Protein AF-A0A2E7ZRZ7-F1 (afdb_monomer)

Radius of gyration: 20.85 Å; Cα contacts (8 Å, |Δi|>4): 568; chains: 1; bounding box: 68×40×53 Å

Nearest PDB structures (foldseek):
  3tjn-assembly2_B  TM=1.666E-01  e=1.679E+00  Homo sapiens
  6bm7-assembly1_F  TM=1.292E-01  e=4.551E+00  Trypanosoma brucei brucei TREU927

Sequence (237 aa):
MAITAKISAAEISAQVDQRFVNKYVEGILIDANGVTYSPGTTVDSTFLGFEVAEANGYERQVLVFQGQDQTAYTDDGVGLATKGTVFTHDGSANAITFTHAALVWGTGNVAALDAATTDPAVGVDGVYTDLPTVTDGSGTGLTVDLTVANNVFVFSPSRFGRNYQTGDSVTILETTMEQAGAVAAGAGLAQMLVGTVSSNTEAGQLITVAPVDTQVTLDAGNEAAFYWDFKLFGFAD

Structure (mmCIF, N/CA/C/O backbone):
data_AF-A0A2E7ZRZ7-F1
#
_entry.id   AF-A0A2E7ZRZ7-F1
#
loop_
_atom_site.group_PDB
_atom_site.id
_atom_site.type_symbol
_atom_site.label_atom_id
_atom_site.label_alt_id
_atom_site.label_comp_id
_atom_site.label_asym_id
_atom_site.label_entity_id
_atom_site.label_seq_id
_atom_site.pdbx_PDB_ins_code
_atom_site.Cartn_x
_atom_site.Cartn_y
_atom_site.Cartn_z
_atom_site.occupancy
_atom_site.B_iso_or_equiv
_atom_site.auth_seq_id
_atom_site.auth_comp_id
_atom_site.auth_asym_id
_atom_site.auth_atom_id
_atom_site.pdbx_PDB_model_num
ATOM 1 N N . MET A 1 1 ? 44.156 -15.548 -19.140 1.00 62.50 1 MET A N 1
ATOM 2 C CA . MET A 1 1 ? 43.113 -16.575 -18.946 1.00 62.50 1 MET A CA 1
ATOM 3 C C . MET A 1 1 ? 41.996 -15.920 -18.160 1.00 62.50 1 MET A C 1
ATOM 5 O O . MET A 1 1 ? 42.282 -15.433 -17.074 1.00 62.50 1 MET A O 1
ATOM 9 N N . ALA A 1 2 ? 40.791 -15.816 -18.720 1.00 72.25 2 ALA A N 1
ATOM 10 C CA . ALA A 1 2 ? 39.631 -15.385 -17.946 1.00 72.25 2 ALA A CA 1
ATOM 11 C C . ALA A 1 2 ? 39.172 -16.569 -17.084 1.00 72.25 2 ALA A C 1
ATOM 13 O O . ALA A 1 2 ? 39.083 -17.688 -17.588 1.00 72.25 2 ALA A O 1
ATOM 14 N N . ILE A 1 3 ? 38.962 -16.338 -15.790 1.00 74.50 3 ILE A N 1
ATOM 15 C CA . ILE A 1 3 ? 38.384 -17.317 -14.868 1.00 74.50 3 ILE A CA 1
ATOM 16 C C . ILE A 1 3 ? 36.978 -16.820 -14.556 1.00 74.50 3 ILE A C 1
ATOM 18 O O . ILE A 1 3 ? 36.828 -15.714 -14.042 1.00 74.50 3 ILE A O 1
ATOM 22 N N . THR A 1 4 ? 35.964 -17.623 -14.865 1.00 79.50 4 THR A N 1
ATOM 23 C CA . THR A 1 4 ? 34.581 -17.331 -14.478 1.00 79.50 4 THR A CA 1
ATOM 24 C C . THR A 1 4 ? 34.409 -17.687 -13.005 1.00 79.50 4 THR A C 1
ATOM 26 O O . THR A 1 4 ? 34.368 -18.864 -12.645 1.00 79.50 4 THR A O 1
ATOM 29 N N . ALA A 1 5 ? 34.372 -16.674 -12.143 1.00 78.00 5 ALA A N 1
ATOM 30 C CA . ALA A 1 5 ? 34.033 -16.836 -10.734 1.00 78.00 5 ALA A CA 1
ATOM 31 C C . ALA A 1 5 ? 32.510 -16.764 -10.553 1.00 78.00 5 ALA A C 1
ATOM 33 O O . ALA A 1 5 ? 31.842 -16.042 -11.286 1.00 78.00 5 ALA A O 1
ATOM 34 N N . LYS A 1 6 ? 31.976 -17.490 -9.566 1.00 81.38 6 LYS A N 1
ATOM 35 C CA . LYS A 1 6 ? 30.570 -17.404 -9.149 1.00 81.38 6 LYS A CA 1
ATOM 36 C C . LYS A 1 6 ? 30.483 -16.874 -7.723 1.00 81.38 6 LYS A C 1
ATOM 38 O O . LYS A 1 6 ? 31.344 -17.185 -6.898 1.00 81.38 6 LYS A O 1
ATOM 43 N N . ILE A 1 7 ? 29.438 -16.103 -7.441 1.00 83.25 7 ILE A N 1
ATOM 44 C CA . ILE A 1 7 ? 29.101 -15.664 -6.083 1.00 83.25 7 ILE A CA 1
ATOM 45 C C . ILE A 1 7 ? 28.352 -16.804 -5.383 1.00 83.25 7 ILE A C 1
ATOM 47 O O . ILE A 1 7 ? 27.542 -17.487 -6.007 1.00 83.25 7 ILE A O 1
ATOM 51 N N . SER A 1 8 ? 28.644 -17.043 -4.105 1.00 83.88 8 SER A N 1
ATOM 52 C CA . SER A 1 8 ? 27.947 -18.072 -3.332 1.00 83.88 8 SER A CA 1
ATOM 53 C C . SER A 1 8 ? 26.498 -17.664 -3.053 1.00 83.88 8 SER A C 1
ATOM 55 O O . SER A 1 8 ? 26.212 -16.488 -2.836 1.00 83.88 8 SER A O 1
ATOM 57 N N . ALA A 1 9 ? 25.591 -18.640 -2.965 1.00 83.31 9 ALA A N 1
ATOM 58 C CA . ALA A 1 9 ? 24.198 -18.384 -2.592 1.00 83.31 9 ALA A CA 1
ATOM 59 C C . ALA A 1 9 ? 24.075 -17.629 -1.256 1.00 83.31 9 ALA A C 1
ATOM 61 O O . ALA A 1 9 ? 23.241 -16.746 -1.133 1.00 83.31 9 ALA A O 1
ATOM 62 N N . ALA A 1 10 ? 24.957 -17.902 -0.286 1.00 86.56 10 ALA A N 1
ATOM 63 C CA . ALA A 1 10 ? 24.973 -17.202 1.000 1.00 86.56 10 ALA A CA 1
ATOM 64 C C . ALA A 1 10 ? 25.254 -15.693 0.869 1.00 86.56 10 ALA A C 1
ATOM 66 O O . ALA A 1 10 ? 24.639 -14.895 1.570 1.00 86.56 10 ALA A O 1
ATOM 67 N N . GLU A 1 11 ? 26.156 -15.297 -0.032 1.00 89.56 11 GLU A N 1
ATOM 68 C CA . GLU A 1 11 ? 26.451 -13.881 -0.281 1.00 89.56 11 GLU A CA 1
ATOM 69 C C . GLU A 1 11 ? 25.290 -13.197 -1.016 1.00 89.56 11 GLU A C 1
ATOM 71 O O . GLU A 1 11 ? 24.890 -12.096 -0.648 1.00 89.56 11 GLU A O 1
ATOM 76 N N . ILE A 1 12 ? 24.686 -13.869 -2.003 1.00 87.81 12 ILE A N 1
ATOM 77 C CA . ILE A 1 12 ? 23.487 -13.354 -2.685 1.00 87.81 12 ILE A CA 1
ATOM 78 C C . ILE A 1 12 ? 22.345 -13.193 -1.676 1.00 87.81 12 ILE A C 1
ATOM 80 O O . ILE A 1 12 ? 21.677 -12.162 -1.665 1.00 87.81 12 ILE A O 1
ATOM 84 N N . SER A 1 13 ? 22.152 -14.173 -0.790 1.00 88.19 13 SER A N 1
ATOM 85 C CA . SER A 1 13 ? 21.156 -14.106 0.275 1.00 88.19 13 SER A CA 1
ATOM 86 C C . SER A 1 13 ? 21.380 -12.915 1.197 1.00 88.19 13 SER A C 1
ATOM 88 O O . SER A 1 13 ? 20.441 -12.168 1.454 1.00 88.19 13 SER A O 1
ATOM 90 N N . ALA A 1 14 ? 22.619 -12.679 1.633 1.00 89.50 14 ALA A N 1
ATOM 91 C CA . ALA A 1 14 ? 22.941 -11.527 2.468 1.00 89.50 14 ALA A CA 1
ATOM 92 C C . ALA A 1 14 ? 22.597 -10.196 1.774 1.00 89.50 14 ALA A C 1
ATOM 94 O O . ALA A 1 14 ? 22.053 -9.291 2.407 1.00 89.50 14 ALA A O 1
ATOM 95 N N . GLN A 1 15 ? 22.857 -10.086 0.468 1.00 90.00 15 GLN A N 1
ATOM 96 C CA . GLN A 1 15 ? 22.513 -8.897 -0.316 1.00 90.00 15 GLN A CA 1
ATOM 97 C C . GLN A 1 15 ? 20.997 -8.726 -0.481 1.00 90.00 15 GLN A C 1
ATOM 99 O O . GLN A 1 15 ? 20.494 -7.613 -0.329 1.00 90.00 15 GLN A O 1
ATOM 104 N N . VAL A 1 16 ? 20.259 -9.809 -0.753 1.00 89.62 16 VAL A N 1
ATOM 105 C CA . VAL A 1 16 ? 18.786 -9.793 -0.833 1.00 89.62 16 VAL A CA 1
ATOM 106 C C . VAL A 1 16 ? 18.180 -9.370 0.502 1.00 89.62 16 VAL A C 1
ATOM 108 O O . VAL A 1 16 ? 17.336 -8.474 0.526 1.00 89.62 16 VAL A O 1
ATOM 111 N N . ASP A 1 17 ? 18.644 -9.956 1.604 1.00 89.12 17 ASP A N 1
ATOM 112 C CA . ASP A 1 17 ? 18.162 -9.637 2.947 1.00 89.12 17 ASP A CA 1
ATOM 113 C C . ASP A 1 17 ? 18.416 -8.175 3.284 1.00 89.12 17 ASP A C 1
ATOM 115 O O . ASP A 1 17 ? 17.504 -7.447 3.671 1.00 89.12 17 ASP A O 1
ATOM 119 N N . GLN A 1 18 ? 19.645 -7.707 3.071 1.00 90.12 18 GLN A N 1
ATOM 120 C CA . GLN A 1 18 ? 19.998 -6.321 3.339 1.00 90.12 18 GLN A CA 1
ATOM 121 C C . GLN A 1 18 ? 19.178 -5.344 2.485 1.00 90.12 18 GLN A C 1
ATOM 123 O O . GLN A 1 18 ? 18.823 -4.257 2.958 1.00 90.12 18 GLN A O 1
ATOM 128 N N . ARG A 1 19 ? 18.911 -5.698 1.222 1.00 90.12 19 ARG A N 1
ATOM 129 C CA . ARG A 1 19 ? 18.297 -4.785 0.256 1.00 90.12 19 ARG A CA 1
ATOM 130 C C . ARG A 1 19 ? 16.776 -4.764 0.310 1.00 90.12 19 ARG A C 1
ATOM 132 O O . ARG A 1 19 ? 16.224 -3.696 0.079 1.00 90.12 19 ARG A O 1
ATOM 139 N N . PHE A 1 20 ? 16.112 -5.884 0.586 1.00 91.00 20 PHE A N 1
ATOM 140 C CA . PHE A 1 20 ? 14.656 -6.005 0.435 1.00 91.00 20 PHE A CA 1
ATOM 141 C C . PHE A 1 20 ? 13.924 -6.438 1.704 1.00 91.00 20 PHE A C 1
ATOM 143 O O . PHE A 1 20 ? 12.771 -6.050 1.893 1.00 91.00 20 PHE A O 1
ATOM 150 N N . VAL A 1 21 ? 14.554 -7.216 2.587 1.00 90.56 21 VAL A N 1
ATOM 151 C CA . VAL A 1 21 ? 13.856 -7.729 3.770 1.00 90.56 21 VAL A CA 1
ATOM 152 C C . VAL A 1 21 ? 13.570 -6.598 4.762 1.00 90.56 21 VAL A C 1
ATOM 154 O O . VAL A 1 21 ? 14.429 -5.786 5.102 1.00 90.56 21 VAL A O 1
ATOM 157 N N . ASN A 1 22 ? 12.321 -6.551 5.226 1.00 91.00 22 ASN A N 1
ATOM 158 C CA . ASN A 1 22 ? 11.714 -5.503 6.045 1.00 91.00 22 ASN A CA 1
ATOM 159 C C . ASN A 1 22 ? 11.773 -4.104 5.405 1.00 91.00 22 ASN A C 1
ATOM 161 O O . ASN A 1 22 ? 11.701 -3.091 6.106 1.00 91.00 22 ASN A O 1
ATOM 165 N N . LYS A 1 23 ? 11.904 -4.040 4.074 1.00 92.75 23 LYS A N 1
ATOM 166 C CA . LYS A 1 23 ? 11.814 -2.804 3.297 1.00 92.75 23 LYS A CA 1
ATOM 167 C C . LYS A 1 23 ? 10.443 -2.710 2.653 1.00 92.75 23 LYS A C 1
ATOM 169 O O . LYS A 1 23 ? 9.954 -3.668 2.056 1.00 92.75 23 LYS A O 1
ATOM 174 N N . TYR A 1 24 ? 9.837 -1.540 2.795 1.00 95.06 24 TYR A N 1
ATOM 175 C CA . TYR A 1 24 ? 8.540 -1.247 2.205 1.00 95.06 24 TYR A CA 1
ATOM 176 C C . TYR A 1 24 ? 8.739 -0.758 0.777 1.00 95.06 24 TYR A C 1
ATOM 178 O O . TYR A 1 24 ? 9.664 0.007 0.491 1.00 95.06 24 TYR A O 1
ATOM 186 N N . VAL A 1 25 ? 7.887 -1.221 -0.121 1.00 95.94 25 VAL A N 1
ATOM 187 C CA . VAL A 1 25 ? 7.936 -0.944 -1.552 1.00 95.94 25 VAL A CA 1
ATOM 188 C C . VAL A 1 25 ? 6.541 -0.538 -2.000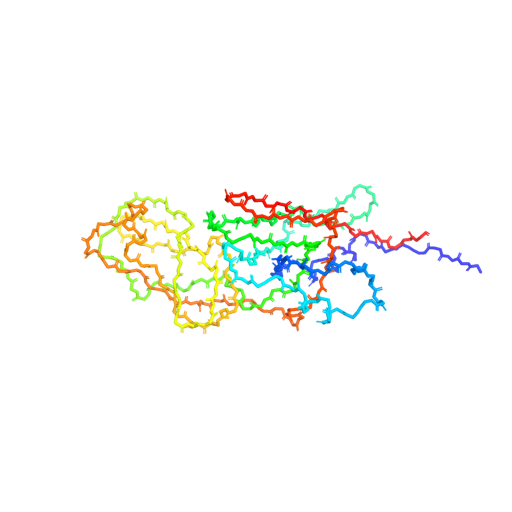 1.00 95.94 25 VAL A C 1
ATOM 190 O O . VAL A 1 25 ? 5.556 -1.119 -1.558 1.00 95.94 25 VAL A O 1
ATOM 193 N N . GLU A 1 26 ? 6.453 0.459 -2.868 1.00 96.56 26 GLU A N 1
ATOM 194 C CA . GLU A 1 26 ? 5.195 0.992 -3.380 1.00 96.56 26 GLU A CA 1
ATOM 195 C C . GLU A 1 26 ? 5.049 0.651 -4.861 1.00 96.56 26 GLU A C 1
ATOM 197 O O . GLU A 1 26 ? 5.904 1.001 -5.673 1.00 96.56 26 GLU A O 1
ATOM 202 N N . GLY A 1 27 ? 3.963 -0.030 -5.211 1.00 96.75 27 GLY A N 1
ATOM 203 C CA . GLY A 1 27 ? 3.526 -0.213 -6.583 1.00 96.75 27 GLY A CA 1
ATOM 204 C C . GLY A 1 27 ? 2.764 0.999 -7.082 1.00 96.75 27 GLY A C 1
ATOM 205 O O . GLY A 1 27 ? 1.827 1.459 -6.426 1.00 96.75 27 GLY A O 1
ATOM 206 N N . ILE A 1 28 ? 3.154 1.473 -8.262 1.00 97.25 28 ILE A N 1
ATOM 207 C CA . ILE A 1 28 ? 2.585 2.643 -8.928 1.00 97.25 28 ILE A CA 1
ATOM 208 C C . ILE A 1 28 ? 2.224 2.328 -10.377 1.00 97.25 28 ILE A C 1
ATOM 210 O O . ILE A 1 28 ? 2.834 1.459 -11.007 1.00 97.25 28 ILE A O 1
ATOM 214 N N . LEU A 1 29 ? 1.263 3.076 -10.913 1.00 97.44 29 LEU A N 1
ATOM 215 C CA . LEU A 1 29 ? 0.922 3.074 -12.333 1.00 97.44 29 LEU A CA 1
ATOM 216 C C . 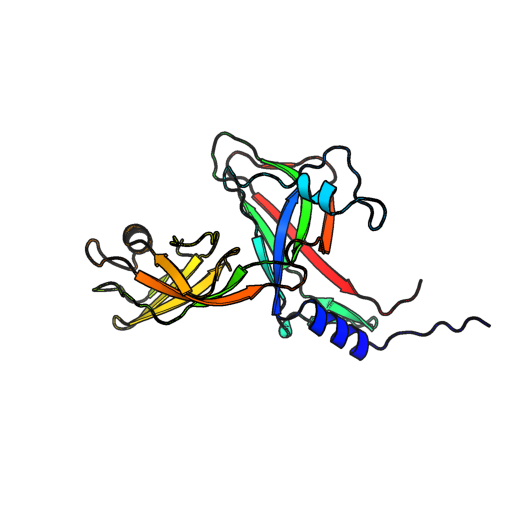LEU A 1 29 ? 1.550 4.288 -13.021 1.00 97.44 29 LEU A C 1
ATOM 218 O O . LEU A 1 29 ? 1.548 5.393 -12.482 1.00 97.44 29 LEU A O 1
ATOM 222 N N . ILE A 1 30 ? 2.082 4.084 -14.225 1.00 97.75 30 ILE A N 1
ATOM 223 C CA . ILE A 1 30 ? 2.760 5.119 -15.013 1.00 97.75 30 ILE A CA 1
ATOM 224 C C . ILE A 1 30 ? 2.151 5.163 -16.416 1.00 97.75 30 ILE A C 1
ATOM 226 O O . ILE A 1 30 ? 2.057 4.136 -17.095 1.00 97.75 30 ILE A O 1
ATOM 230 N N . ASP A 1 31 ? 1.791 6.358 -16.885 1.00 97.12 31 ASP A N 1
ATOM 231 C CA . ASP A 1 31 ? 1.324 6.600 -18.254 1.00 97.12 31 ASP A CA 1
ATOM 232 C C . ASP A 1 31 ? 2.381 7.337 -19.089 1.00 97.12 31 ASP A C 1
ATOM 234 O O . ASP A 1 31 ? 2.269 8.516 -19.419 1.00 97.12 31 ASP A O 1
ATOM 238 N N . ALA A 1 32 ? 3.444 6.614 -19.438 1.00 95.94 32 ALA A N 1
ATOM 239 C CA . ALA A 1 32 ? 4.534 7.093 -20.283 1.00 95.94 32 ALA A CA 1
ATOM 240 C C . ALA A 1 32 ? 4.365 6.605 -21.736 1.00 95.94 32 ALA A C 1
ATOM 242 O O . ALA A 1 32 ? 5.234 5.926 -22.289 1.00 95.94 32 ALA A O 1
ATOM 243 N N . ASN A 1 33 ? 3.221 6.900 -22.360 1.00 94.12 33 ASN A N 1
ATOM 244 C CA . ASN A 1 33 ? 2.920 6.421 -23.711 1.00 94.12 33 ASN A CA 1
ATOM 245 C C . ASN A 1 33 ? 3.987 6.859 -24.738 1.00 94.12 33 ASN A C 1
ATOM 247 O O . ASN A 1 33 ? 4.364 8.028 -24.816 1.00 94.12 33 ASN A O 1
ATOM 251 N N . GLY A 1 34 ? 4.482 5.900 -25.525 1.00 91.06 34 GLY A N 1
ATOM 252 C CA . GLY A 1 34 ? 5.561 6.104 -26.495 1.00 91.06 34 GLY A CA 1
ATOM 253 C C . GLY A 1 34 ? 6.974 6.115 -25.900 1.00 91.06 34 GLY A C 1
ATOM 254 O O . GLY A 1 34 ? 7.935 6.298 -26.646 1.00 91.06 34 GLY A O 1
ATOM 255 N N . VAL A 1 35 ? 7.126 5.899 -24.590 1.00 93.56 35 VAL A N 1
ATOM 256 C CA . VAL A 1 35 ? 8.429 5.786 -23.925 1.00 93.56 35 VAL A CA 1
ATOM 257 C C . VAL A 1 35 ? 8.744 4.319 -23.660 1.00 93.56 35 VAL A C 1
ATOM 259 O O . VAL A 1 35 ? 7.986 3.621 -22.996 1.00 93.56 35 VAL A O 1
ATOM 262 N N . THR A 1 36 ? 9.900 3.856 -24.132 1.00 93.62 36 THR A N 1
ATOM 263 C CA . THR A 1 36 ? 10.477 2.576 -23.703 1.00 93.62 36 THR A CA 1
ATOM 264 C C . THR A 1 36 ? 11.434 2.834 -22.546 1.00 93.62 36 THR A C 1
ATOM 266 O O . THR A 1 36 ? 12.411 3.571 -22.703 1.00 93.62 36 THR A O 1
ATOM 269 N N . TYR A 1 37 ? 11.167 2.240 -21.383 1.00 95.12 37 TYR A N 1
ATOM 270 C CA . TYR A 1 37 ? 12.086 2.322 -20.252 1.00 95.12 37 TYR A CA 1
ATOM 271 C C . TYR A 1 37 ? 13.319 1.439 -20.489 1.00 95.12 37 TYR A C 1
ATOM 273 O O . TYR A 1 37 ? 13.195 0.248 -20.771 1.00 95.12 37 TYR A O 1
ATOM 281 N N . SER A 1 38 ? 14.511 2.019 -20.356 1.00 94.94 38 SER A N 1
ATOM 282 C CA . SER A 1 38 ? 15.782 1.299 -20.411 1.00 94.94 38 SER A CA 1
ATOM 283 C C . SER A 1 38 ? 16.688 1.767 -19.269 1.00 94.94 38 SER A C 1
ATOM 285 O O . SER A 1 38 ? 17.117 2.929 -19.289 1.00 94.94 38 SER A O 1
ATOM 287 N N . PRO A 1 39 ? 17.038 0.887 -18.309 1.00 90.62 39 PRO A N 1
ATOM 288 C CA . PRO A 1 39 ? 17.952 1.220 -17.221 1.00 90.62 39 PRO A CA 1
ATOM 289 C C . PRO A 1 39 ? 19.252 1.860 -17.725 1.00 90.62 39 PRO A C 1
ATOM 291 O O . PRO A 1 39 ? 19.821 1.438 -18.734 1.00 90.62 39 PRO A O 1
ATOM 294 N N . GLY A 1 40 ? 19.710 2.912 -17.045 1.00 90.81 40 GLY A N 1
ATOM 295 C CA . GLY A 1 40 ? 20.939 3.641 -17.388 1.00 90.81 40 GLY A CA 1
ATOM 296 C C . GLY A 1 40 ? 20.855 4.542 -18.629 1.00 90.81 40 GLY A C 1
ATOM 297 O O . GLY A 1 40 ? 21.797 5.285 -18.889 1.00 90.81 40 GLY A O 1
ATOM 298 N N . THR A 1 41 ? 19.748 4.507 -19.381 1.00 95.56 41 THR A N 1
ATOM 299 C CA . THR A 1 41 ? 19.495 5.403 -20.527 1.00 95.56 41 THR A CA 1
ATOM 300 C C . THR A 1 41 ? 18.319 6.334 -20.255 1.00 95.56 41 THR A C 1
ATOM 302 O O . THR A 1 41 ? 18.421 7.541 -20.470 1.00 95.56 41 THR A O 1
ATOM 305 N N . THR A 1 42 ? 17.203 5.793 -19.765 1.00 96.50 42 THR A N 1
ATOM 306 C CA . THR A 1 42 ? 16.050 6.588 -19.340 1.00 96.50 42 THR A CA 1
ATOM 307 C C . THR A 1 42 ? 16.366 7.275 -18.012 1.00 96.50 42 THR A C 1
ATOM 309 O O . THR A 1 42 ? 16.917 6.659 -17.105 1.00 96.50 42 THR A O 1
ATOM 312 N N . VAL A 1 43 ? 16.023 8.560 -17.885 1.00 96.56 43 VAL A N 1
ATOM 313 C CA . VAL A 1 43 ? 16.188 9.298 -16.626 1.00 96.56 43 VAL A CA 1
ATOM 314 C C . VAL A 1 43 ? 15.025 8.954 -15.698 1.00 96.56 43 VAL A C 1
ATOM 316 O O . VAL A 1 43 ? 13.890 9.352 -15.964 1.00 96.56 43 VAL A O 1
ATOM 319 N N . ASP A 1 44 ? 15.309 8.249 -14.603 1.00 96.69 44 ASP A N 1
ATOM 320 C CA . ASP A 1 44 ? 14.284 7.728 -13.686 1.00 96.69 44 ASP A CA 1
ATOM 321 C C . ASP A 1 44 ? 13.351 8.818 -13.147 1.00 96.69 44 ASP A C 1
ATOM 323 O O . ASP A 1 44 ? 12.141 8.629 -13.118 1.00 96.69 44 ASP A O 1
ATOM 327 N N . SER A 1 45 ? 13.874 9.994 -12.786 1.00 95.06 45 SER A N 1
ATOM 328 C CA . SER A 1 45 ? 13.045 11.093 -12.268 1.00 95.06 45 SER A CA 1
ATOM 329 C C . SER A 1 45 ? 12.071 11.654 -13.305 1.00 95.06 45 SER A C 1
ATOM 331 O O . SER A 1 45 ? 10.957 12.036 -12.958 1.00 95.06 45 SER A O 1
ATOM 333 N N . THR A 1 46 ? 12.460 11.692 -14.582 1.00 96.00 46 THR A N 1
ATOM 334 C CA . THR A 1 46 ? 11.553 12.072 -15.673 1.00 96.00 46 THR A CA 1
ATOM 335 C C . THR A 1 46 ? 10.507 10.991 -15.901 1.00 96.00 46 THR A C 1
ATOM 337 O O . THR A 1 46 ? 9.342 11.317 -16.091 1.00 96.00 46 THR A O 1
ATOM 340 N N . PHE A 1 47 ? 10.906 9.718 -15.845 1.00 97.69 47 PHE A N 1
ATOM 341 C CA . PHE A 1 47 ? 9.986 8.598 -16.016 1.00 97.69 47 PHE A CA 1
ATOM 342 C C . PHE A 1 47 ? 8.932 8.542 -14.900 1.00 97.69 47 PHE A C 1
ATOM 344 O O . PHE A 1 47 ? 7.744 8.423 -15.181 1.00 97.69 47 PHE A O 1
ATOM 351 N N . LEU A 1 48 ? 9.353 8.727 -13.647 1.00 97.31 48 LEU A N 1
ATOM 352 C CA . LEU A 1 48 ? 8.464 8.825 -12.486 1.00 97.31 48 LEU A CA 1
ATOM 353 C C . LEU A 1 48 ? 7.535 10.046 -12.547 1.00 97.31 48 LEU A C 1
ATOM 355 O O . LEU A 1 48 ? 6.461 10.024 -11.960 1.00 97.31 48 LEU A O 1
ATOM 359 N N . GLY A 1 49 ? 7.898 11.091 -13.295 1.00 96.88 49 GLY A N 1
ATOM 360 C CA . GLY A 1 49 ? 7.016 12.233 -13.551 1.00 96.88 49 GLY A CA 1
ATOM 361 C C . GLY A 1 49 ? 5.759 11.892 -14.365 1.00 96.88 49 GLY A C 1
ATOM 362 O O . GLY A 1 49 ? 4.845 12.710 -14.408 1.00 96.88 49 GLY A O 1
ATOM 363 N N . PHE A 1 50 ? 5.703 10.711 -14.992 1.00 97.44 50 PHE A N 1
ATOM 364 C CA . PHE A 1 50 ? 4.522 10.188 -15.691 1.00 97.44 50 PHE A CA 1
ATOM 365 C C . PHE A 1 50 ? 3.633 9.305 -14.807 1.00 97.44 50 PHE A C 1
ATOM 367 O O . PHE A 1 50 ? 2.758 8.608 -15.326 1.00 97.44 50 PHE A O 1
ATOM 374 N N . GLU A 1 51 ? 3.868 9.269 -13.496 1.00 97.44 51 GLU A N 1
ATOM 375 C CA . GLU A 1 51 ? 2.965 8.571 -12.591 1.00 97.44 51 GLU A CA 1
ATOM 376 C C . GLU A 1 51 ? 1.530 9.079 -12.758 1.00 97.44 51 GLU A C 1
ATOM 378 O O . GLU A 1 51 ? 1.270 10.283 -12.857 1.00 97.44 51 GLU A O 1
ATOM 383 N N . VAL A 1 52 ? 0.595 8.136 -12.795 1.00 95.94 52 VAL A N 1
ATOM 384 C CA . VAL A 1 52 ? -0.828 8.443 -12.829 1.00 95.94 52 VAL A CA 1
ATOM 385 C C . VAL A 1 52 ? -1.211 9.175 -11.543 1.00 95.94 52 VAL A C 1
ATOM 387 O O . VAL A 1 52 ? -0.789 8.803 -10.453 1.00 95.94 52 VAL A O 1
ATOM 390 N N . ALA A 1 53 ? -2.010 10.234 -11.651 1.00 92.25 53 ALA A N 1
ATOM 391 C CA . ALA A 1 53 ? -2.478 10.954 -10.473 1.00 92.25 53 ALA A CA 1
ATOM 392 C C . ALA A 1 53 ? -3.481 10.107 -9.676 1.00 92.25 53 ALA A C 1
ATOM 394 O O . ALA A 1 53 ? -4.370 9.484 -10.254 1.00 92.25 53 ALA A O 1
ATOM 395 N N . GLU A 1 54 ? -3.369 10.134 -8.351 1.00 87.50 54 GLU A N 1
ATOM 396 C CA . GLU A 1 54 ? -4.297 9.477 -7.420 1.00 87.50 54 GLU A CA 1
ATOM 397 C C . GLU A 1 54 ? -5.698 10.078 -7.518 1.00 87.50 54 GLU A C 1
ATOM 399 O O . GLU A 1 54 ? -5.989 11.153 -6.990 1.00 87.50 54 GLU A O 1
ATOM 404 N N . ALA A 1 55 ? -6.555 9.386 -8.263 1.00 83.69 55 ALA A N 1
ATOM 405 C CA . ALA A 1 55 ? -7.945 9.727 -8.508 1.00 83.69 55 ALA A CA 1
ATOM 406 C C . ALA A 1 55 ? -8.715 8.473 -8.948 1.00 83.69 55 ALA A C 1
ATOM 408 O O . ALA A 1 55 ? -8.123 7.493 -9.397 1.00 83.69 55 ALA A O 1
ATOM 409 N N . ASN A 1 56 ? -10.046 8.527 -8.871 1.00 84.38 56 ASN A N 1
ATOM 410 C CA . ASN A 1 56 ? -10.944 7.499 -9.414 1.00 84.38 56 ASN A CA 1
ATOM 411 C C . ASN A 1 56 ? -10.675 6.082 -8.856 1.00 84.38 56 ASN A C 1
ATOM 413 O O . ASN A 1 56 ? -10.750 5.082 -9.569 1.00 84.38 56 ASN A O 1
ATOM 417 N N . GLY A 1 57 ? -10.306 5.996 -7.574 1.00 81.62 57 GLY A N 1
ATOM 418 C CA . GLY A 1 57 ? -9.950 4.741 -6.900 1.00 81.62 57 GLY A CA 1
ATOM 419 C C . GLY A 1 57 ? -8.488 4.318 -7.042 1.00 81.62 57 GLY A C 1
ATOM 420 O O . GLY A 1 57 ? -8.059 3.424 -6.316 1.00 81.62 57 GLY A O 1
ATOM 421 N N . TYR A 1 58 ? -7.696 4.978 -7.899 1.00 89.69 58 TYR A N 1
ATOM 422 C CA . TYR A 1 58 ? -6.260 4.720 -7.954 1.00 89.69 58 TYR A CA 1
ATOM 423 C C . TYR A 1 58 ? -5.584 5.152 -6.656 1.00 89.69 58 TYR A C 1
ATOM 425 O O . TYR A 1 58 ? -5.617 6.319 -6.260 1.00 89.69 58 TYR A O 1
ATOM 433 N N . GLU A 1 59 ? -4.893 4.193 -6.059 1.00 91.62 59 GLU A N 1
ATOM 434 C CA . GLU A 1 59 ? -4.004 4.394 -4.938 1.00 91.62 59 GLU A CA 1
ATOM 435 C C . GLU A 1 59 ? -2.785 3.487 -5.099 1.00 91.62 59 GLU A C 1
ATOM 437 O O . GLU A 1 59 ? -2.899 2.335 -5.543 1.00 91.62 59 GLU A O 1
ATOM 442 N N . ARG A 1 60 ? -1.611 3.995 -4.715 1.00 95.00 60 ARG A N 1
ATOM 443 C CA . ARG A 1 60 ? -0.397 3.179 -4.661 1.00 95.00 60 ARG A CA 1
ATOM 444 C C . ARG A 1 60 ? -0.587 1.980 -3.739 1.00 95.00 60 ARG A C 1
ATOM 446 O O . ARG A 1 60 ? -1.170 2.090 -2.665 1.00 95.00 60 ARG A O 1
ATOM 453 N N . GLN A 1 61 ? -0.021 0.847 -4.126 1.00 94.88 61 GLN A N 1
ATOM 454 C CA . GLN A 1 61 ? -0.098 -0.382 -3.340 1.00 94.88 61 GLN A CA 1
ATOM 455 C C . GLN A 1 61 ? 1.188 -0.575 -2.545 1.00 94.88 61 GLN A C 1
ATOM 457 O O . GLN A 1 61 ? 2.265 -0.577 -3.129 1.00 94.88 61 GLN A O 1
ATOM 462 N N . VAL A 1 62 ? 1.103 -0.757 -1.228 1.00 95.50 62 VAL A N 1
ATOM 463 C CA . VAL A 1 62 ? 2.290 -0.958 -0.383 1.00 95.50 62 VAL A CA 1
ATOM 464 C C . VAL A 1 62 ? 2.524 -2.445 -0.139 1.00 95.50 62 VAL A C 1
ATOM 466 O O . VAL A 1 62 ? 1.627 -3.172 0.280 1.00 95.50 62 VAL A O 1
ATOM 469 N N . LEU A 1 63 ? 3.758 -2.887 -0.359 1.00 93.88 63 LEU A N 1
ATOM 470 C CA . LEU A 1 63 ? 4.236 -4.241 -0.118 1.00 93.88 63 LEU A CA 1
ATOM 471 C C . LEU A 1 63 ? 5.424 -4.222 0.842 1.00 93.88 63 LEU A C 1
ATOM 473 O O . LEU A 1 63 ? 6.187 -3.259 0.898 1.00 93.88 63 LEU A O 1
ATOM 477 N N . VAL A 1 64 ? 5.628 -5.331 1.546 1.00 93.69 64 VAL A N 1
ATOM 478 C CA . VAL A 1 64 ? 6.840 -5.591 2.326 1.00 93.69 64 VAL A CA 1
ATOM 479 C C . VAL A 1 64 ? 7.296 -7.023 2.072 1.00 93.69 64 VAL A C 1
ATOM 481 O O . VAL A 1 64 ? 6.481 -7.951 2.056 1.00 93.69 64 VAL A O 1
ATOM 484 N N . PHE A 1 65 ? 8.599 -7.199 1.869 1.00 90.75 65 PHE A N 1
ATOM 485 C CA . PHE A 1 65 ? 9.226 -8.517 1.878 1.00 90.75 65 PHE A CA 1
ATOM 486 C C . PHE A 1 65 ? 9.746 -8.798 3.282 1.00 90.75 65 PHE A C 1
ATOM 488 O O . PHE A 1 65 ? 10.459 -7.985 3.857 1.00 90.75 65 PHE A O 1
ATOM 495 N N . GLN A 1 66 ? 9.383 -9.933 3.855 1.00 90.88 66 GLN A N 1
ATOM 496 C CA . GLN A 1 66 ? 9.836 -10.385 5.167 1.00 90.88 66 GLN A CA 1
ATOM 497 C C . GLN A 1 66 ? 10.951 -11.422 5.011 1.00 90.88 66 GLN A C 1
ATOM 499 O O . GLN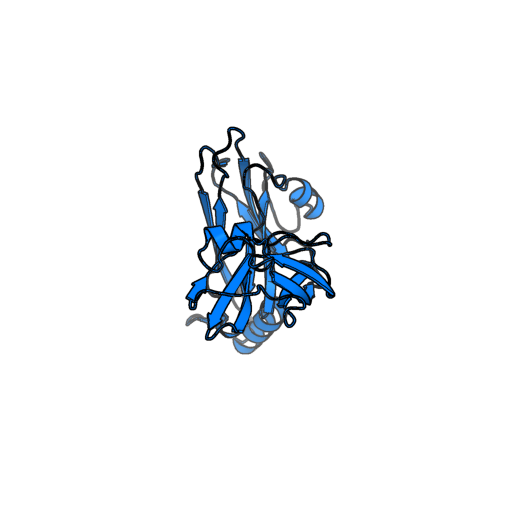 A 1 66 ? 11.153 -11.966 3.931 1.00 90.88 66 GLN A O 1
ATOM 504 N N . GLY A 1 67 ? 11.665 -11.746 6.094 1.00 86.62 67 GLY A N 1
ATOM 505 C CA . GLY A 1 67 ? 12.767 -12.719 6.024 1.00 86.62 67 GLY A CA 1
ATOM 506 C C . GLY A 1 67 ? 12.322 -14.095 5.514 1.00 86.62 67 GLY A C 1
ATOM 507 O O . GLY A 1 67 ? 13.050 -14.756 4.787 1.00 86.62 67 GLY A O 1
ATOM 508 N N . GLN A 1 68 ? 11.084 -14.491 5.819 1.00 88.44 68 GLN A N 1
ATOM 509 C CA . GLN A 1 68 ? 10.484 -15.731 5.317 1.00 88.44 68 GLN A CA 1
ATOM 510 C C . GLN A 1 68 ? 10.136 -15.704 3.820 1.00 88.44 68 GLN A C 1
ATOM 512 O O . GLN A 1 68 ? 9.877 -16.756 3.245 1.00 88.44 68 GLN A O 1
ATOM 517 N N . ASP A 1 69 ? 10.106 -14.523 3.195 1.00 88.25 69 ASP A N 1
ATOM 518 C CA . ASP A 1 69 ? 9.854 -14.400 1.760 1.00 88.25 69 ASP A CA 1
ATOM 519 C C . ASP A 1 69 ? 11.111 -14.723 0.940 1.00 88.25 69 ASP A C 1
ATOM 521 O O . ASP A 1 69 ? 11.015 -14.905 -0.268 1.00 88.25 69 ASP A O 1
ATOM 525 N N . GLN A 1 70 ? 12.294 -14.826 1.548 1.00 88.19 70 GLN A N 1
ATOM 526 C CA . GLN A 1 70 ? 13.497 -15.229 0.830 1.00 88.19 70 GLN A CA 1
ATOM 527 C C . GLN A 1 70 ? 13.517 -16.746 0.605 1.00 88.19 70 GLN A C 1
ATOM 529 O O . GLN A 1 70 ? 13.398 -17.536 1.539 1.00 88.19 70 GLN A O 1
ATOM 534 N N . THR A 1 71 ? 13.729 -17.165 -0.643 1.00 81.44 71 THR A N 1
ATOM 535 C CA . THR A 1 71 ? 13.859 -18.580 -1.007 1.00 81.44 71 THR A CA 1
ATOM 536 C C . THR A 1 71 ? 15.121 -18.815 -1.832 1.00 81.44 71 THR A C 1
ATOM 538 O O . THR A 1 71 ? 15.375 -18.130 -2.825 1.00 81.44 71 THR A O 1
ATOM 541 N N . ALA A 1 72 ? 15.908 -19.816 -1.435 1.00 74.00 72 ALA A N 1
ATOM 542 C CA . ALA A 1 72 ? 17.000 -20.340 -2.248 1.00 74.00 72 ALA A CA 1
ATOM 543 C C . ALA A 1 72 ? 16.451 -21.336 -3.281 1.00 74.00 72 ALA A C 1
ATOM 545 O O . ALA A 1 72 ? 15.665 -22.226 -2.948 1.00 74.00 72 ALA A O 1
ATOM 546 N N . TYR A 1 73 ? 16.877 -21.198 -4.531 1.00 68.69 73 TYR A N 1
ATOM 547 C CA . TYR A 1 73 ? 16.491 -22.070 -5.633 1.00 68.69 73 TYR A CA 1
ATOM 548 C C . TYR A 1 73 ? 17.521 -23.183 -5.855 1.00 68.69 73 TYR A C 1
ATOM 550 O O . TYR A 1 73 ? 18.679 -23.093 -5.450 1.00 68.69 73 TYR A O 1
ATOM 558 N N . THR A 1 74 ? 17.106 -24.247 -6.546 1.00 67.81 74 THR A N 1
ATOM 559 C CA . THR A 1 74 ? 17.967 -25.400 -6.866 1.00 67.81 74 THR A CA 1
ATOM 560 C C . THR A 1 74 ? 19.064 -25.093 -7.888 1.00 67.81 74 THR A C 1
ATOM 562 O O . THR A 1 74 ? 19.937 -25.927 -8.102 1.00 67.81 74 THR A O 1
ATOM 565 N N . ASP A 1 75 ? 18.998 -23.939 -8.552 1.00 66.06 75 ASP A N 1
ATOM 566 C CA . ASP A 1 75 ? 19.962 -23.457 -9.546 1.00 66.06 75 ASP A CA 1
ATOM 567 C C . ASP A 1 75 ? 20.952 -22.430 -8.969 1.00 66.06 75 ASP A C 1
ATOM 569 O O . ASP A 1 75 ? 21.490 -21.605 -9.704 1.00 66.06 75 ASP A O 1
ATOM 573 N N . ASP A 1 76 ? 21.177 -22.473 -7.651 1.00 68.38 76 ASP A N 1
ATOM 574 C CA . ASP A 1 76 ? 22.023 -21.545 -6.886 1.00 68.38 76 ASP A CA 1
ATOM 575 C C . ASP A 1 76 ? 21.551 -20.073 -6.915 1.00 68.38 76 ASP A C 1
ATOM 577 O O . ASP A 1 76 ? 22.252 -19.182 -6.430 1.00 68.38 76 ASP A O 1
ATOM 581 N N . GLY A 1 77 ? 20.358 -19.801 -7.458 1.00 77.62 77 GLY A N 1
ATOM 582 C CA . GLY A 1 77 ? 19.708 -18.495 -7.388 1.00 77.62 77 GLY A CA 1
ATOM 583 C C . GLY A 1 77 ? 19.063 -18.239 -6.026 1.00 77.62 77 GLY A C 1
ATOM 584 O O . GLY A 1 77 ? 18.657 -19.163 -5.320 1.00 77.62 77 GLY A O 1
ATOM 585 N N . VAL A 1 78 ? 18.908 -16.966 -5.674 1.00 84.12 78 VAL A N 1
ATOM 586 C CA . VAL A 1 78 ? 18.134 -16.536 -4.504 1.00 84.12 78 VAL A CA 1
ATOM 587 C C . VAL A 1 78 ? 17.076 -15.564 -4.988 1.00 84.12 78 VAL A C 1
ATOM 589 O O . VAL A 1 78 ? 17.374 -14.637 -5.739 1.00 84.12 78 VAL A O 1
ATOM 592 N N . GLY A 1 79 ? 15.833 -15.771 -4.578 1.00 84.56 79 GLY A N 1
ATOM 593 C CA . GLY A 1 79 ? 14.751 -14.856 -4.916 1.00 84.56 79 GLY A CA 1
ATOM 594 C C . GLY A 1 79 ? 13.844 -14.564 -3.740 1.00 84.56 79 GLY A C 1
ATOM 595 O O . GLY A 1 79 ? 14.005 -15.108 -2.646 1.00 84.56 79 GLY A O 1
ATOM 596 N N . LEU A 1 80 ? 12.899 -13.676 -4.000 1.00 89.38 80 LEU A N 1
ATOM 597 C CA . LEU A 1 80 ? 11.840 -13.295 -3.083 1.00 89.38 80 LEU A CA 1
ATOM 598 C C . LEU A 1 80 ? 10.538 -13.975 -3.504 1.00 89.38 80 LEU A C 1
ATOM 600 O O . LEU A 1 80 ? 10.308 -14.223 -4.686 1.00 89.38 80 LEU A O 1
ATOM 604 N N . ALA A 1 81 ? 9.674 -14.254 -2.535 1.00 89.50 81 ALA A N 1
ATOM 605 C CA . ALA A 1 81 ? 8.332 -14.743 -2.779 1.00 89.50 81 ALA A CA 1
ATOM 606 C C . ALA A 1 81 ? 7.571 -13.746 -3.655 1.00 89.50 81 ALA A C 1
ATOM 608 O O . ALA A 1 81 ? 7.649 -12.535 -3.442 1.00 89.50 81 ALA A O 1
ATOM 609 N N . THR A 1 82 ? 6.803 -14.256 -4.614 1.00 91.12 82 THR A N 1
ATOM 610 C CA . THR A 1 82 ? 5.986 -13.412 -5.483 1.00 91.12 82 THR A CA 1
ATOM 611 C C . THR A 1 82 ? 4.983 -12.606 -4.656 1.00 91.12 82 THR A C 1
ATOM 613 O O . THR A 1 82 ? 4.237 -13.169 -3.851 1.00 91.12 82 THR A O 1
ATOM 616 N N . LYS A 1 83 ? 4.933 -11.288 -4.869 1.00 92.06 83 LYS A N 1
ATOM 617 C CA . LYS A 1 83 ? 3.944 -10.388 -4.246 1.00 92.06 83 LYS A CA 1
ATOM 618 C C . LYS A 1 83 ? 3.070 -9.754 -5.321 1.00 92.06 83 LYS A C 1
ATOM 620 O O . LYS A 1 83 ? 3.548 -9.474 -6.416 1.00 92.06 83 LYS A O 1
ATOM 625 N N . GLY A 1 84 ? 1.796 -9.536 -5.011 1.00 92.50 84 GLY A N 1
ATOM 626 C CA . GLY A 1 84 ? 0.834 -8.929 -5.928 1.00 92.50 84 GLY A CA 1
ATOM 627 C C . GLY A 1 84 ? 0.491 -7.496 -5.534 1.00 92.50 84 GLY A C 1
ATOM 628 O O . GLY A 1 84 ? 0.286 -7.233 -4.355 1.00 92.50 84 GLY A O 1
ATOM 629 N N . THR A 1 85 ? 0.380 -6.594 -6.504 1.00 94.69 85 THR A N 1
ATOM 630 C CA . THR A 1 85 ? -0.273 -5.285 -6.338 1.00 94.69 85 THR A CA 1
ATOM 631 C C . THR A 1 85 ? -1.541 -5.255 -7.172 1.00 94.69 85 THR A C 1
ATOM 633 O O . THR A 1 85 ? -1.475 -5.536 -8.370 1.00 94.69 85 THR A O 1
ATOM 636 N N . VAL A 1 86 ? -2.669 -4.908 -6.555 1.00 93.25 86 VAL A N 1
ATOM 637 C CA . VAL A 1 86 ? -3.970 -4.802 -7.226 1.00 93.25 86 VAL A CA 1
ATOM 638 C C . VAL A 1 86 ? -4.410 -3.347 -7.214 1.00 93.25 86 VAL A C 1
ATOM 640 O O . VAL A 1 86 ? -4.462 -2.724 -6.161 1.00 93.25 86 VAL A O 1
ATOM 643 N N . PHE A 1 87 ? -4.700 -2.807 -8.390 1.00 93.50 87 PHE A N 1
ATOM 644 C CA . PHE A 1 87 ? -5.219 -1.459 -8.565 1.00 93.50 87 PHE A CA 1
ATOM 645 C C . PHE A 1 87 ? -6.672 -1.554 -9.011 1.00 93.50 87 PHE A C 1
ATOM 647 O O . PHE A 1 87 ? -6.957 -2.179 -10.034 1.00 93.50 87 PHE A O 1
ATOM 654 N N . THR A 1 88 ? -7.565 -0.921 -8.259 1.00 89.94 88 THR A N 1
ATOM 655 C CA . THR A 1 88 ? -9.014 -0.990 -8.472 1.00 89.94 88 THR A CA 1
ATOM 656 C C . THR A 1 88 ? -9.548 0.373 -8.897 1.00 89.94 88 THR A C 1
ATOM 658 O O . THR A 1 88 ? -9.141 1.403 -8.365 1.00 89.94 88 THR A O 1
ATOM 661 N N . HIS A 1 89 ? -10.470 0.388 -9.857 1.00 92.50 89 HIS A N 1
ATOM 662 C CA . HIS A 1 89 ? -11.224 1.584 -10.223 1.00 92.50 89 HIS A CA 1
ATOM 663 C C . HIS A 1 89 ? -12.424 1.769 -9.281 1.00 92.50 89 HIS A C 1
ATOM 665 O O . HIS A 1 89 ? -13.131 0.814 -8.975 1.00 92.50 89 HIS A O 1
ATOM 671 N N . ASP A 1 90 ? -12.747 2.996 -8.876 1.00 89.88 90 ASP A N 1
ATOM 672 C CA . ASP A 1 90 ? -13.845 3.286 -7.927 1.00 89.88 90 ASP A CA 1
ATOM 673 C C . ASP A 1 90 ? -15.269 3.203 -8.521 1.00 89.88 90 ASP A C 1
ATOM 675 O O . ASP A 1 90 ? -16.249 3.620 -7.903 1.00 89.88 90 ASP A O 1
ATOM 679 N N . GLY A 1 91 ? -15.400 2.697 -9.746 1.00 89.00 91 GLY A N 1
ATOM 680 C CA . GLY A 1 91 ? -16.655 2.687 -10.507 1.00 89.00 91 GLY A CA 1
ATOM 681 C C . GLY A 1 91 ? -17.168 4.056 -10.988 1.00 89.00 91 GLY A C 1
ATOM 682 O O . GLY A 1 91 ? -18.269 4.115 -11.539 1.00 89.00 91 GLY A O 1
ATOM 683 N N . SER A 1 92 ? -16.413 5.148 -10.815 1.00 89.56 92 SER A N 1
ATOM 684 C CA . SER A 1 92 ? -16.782 6.472 -11.335 1.00 89.56 92 SER A CA 1
ATOM 685 C C . SER A 1 92 ? -16.751 6.546 -12.875 1.00 89.56 92 SER A C 1
ATOM 687 O O . SER A 1 92 ? -16.474 5.573 -13.576 1.00 89.56 92 SER A O 1
ATOM 689 N N . ALA A 1 93 ? -17.079 7.714 -13.438 1.00 87.56 93 ALA A N 1
ATOM 690 C CA . ALA A 1 93 ? -17.104 7.914 -14.891 1.00 87.56 93 ALA A CA 1
ATOM 691 C C . ALA A 1 93 ? -15.718 8.189 -15.512 1.00 87.56 93 ALA A C 1
ATOM 693 O O . ALA A 1 93 ? -15.594 8.196 -16.736 1.00 87.56 93 ALA A O 1
ATOM 694 N N . ASN A 1 94 ? -14.699 8.469 -14.696 1.00 90.88 94 ASN A N 1
ATOM 695 C CA . ASN A 1 94 ? -13.387 8.901 -15.167 1.00 90.88 94 ASN A CA 1
ATOM 696 C C . ASN A 1 94 ? -12.415 7.726 -15.192 1.00 90.88 94 ASN A C 1
ATOM 698 O O . ASN A 1 94 ? -11.990 7.281 -14.137 1.00 90.88 94 ASN A O 1
ATOM 702 N N . ALA A 1 95 ? -11.996 7.292 -16.375 1.00 92.62 95 ALA A N 1
ATOM 703 C CA . ALA A 1 95 ? -11.053 6.189 -16.495 1.00 92.62 95 ALA A CA 1
ATOM 704 C C . ALA A 1 95 ? -9.626 6.540 -16.022 1.00 92.62 95 ALA A C 1
ATOM 706 O O . ALA A 1 95 ? -9.200 7.698 -16.049 1.00 92.62 95 ALA A O 1
ATOM 707 N N . ILE A 1 96 ? -8.869 5.507 -15.660 1.00 94.38 96 ILE A N 1
ATOM 708 C CA . ILE A 1 96 ? -7.437 5.547 -15.344 1.00 94.38 96 ILE A CA 1
ATOM 709 C C . ILE A 1 96 ? -6.697 4.885 -16.510 1.00 94.38 96 ILE A C 1
ATOM 711 O O . ILE A 1 96 ? -6.975 3.734 -16.841 1.00 94.38 96 ILE A O 1
ATOM 715 N N . THR A 1 97 ? -5.744 5.576 -17.133 1.00 95.12 97 THR A N 1
ATOM 716 C CA . THR A 1 97 ? -4.909 5.005 -18.203 1.00 95.12 97 THR A CA 1
ATOM 717 C C . THR A 1 97 ? -3.476 4.831 -17.744 1.00 95.12 97 THR A C 1
ATOM 719 O O . THR A 1 97 ? -2.945 5.673 -17.028 1.00 95.12 97 THR A O 1
ATOM 722 N N . PHE A 1 98 ? -2.837 3.740 -18.161 1.00 96.88 98 PHE A N 1
ATOM 723 C CA . PHE A 1 98 ? -1.421 3.513 -17.890 1.00 96.88 98 PHE A CA 1
ATOM 724 C C . PHE A 1 98 ? -0.778 2.625 -18.957 1.00 96.88 98 PHE A C 1
ATOM 726 O O . PHE A 1 98 ? -1.440 1.878 -19.678 1.00 96.88 98 PHE A O 1
ATOM 733 N N . THR A 1 99 ? 0.544 2.700 -19.049 1.00 97.56 99 THR A N 1
ATOM 734 C CA . THR A 1 99 ? 1.375 1.913 -19.977 1.00 97.56 99 THR A CA 1
ATOM 735 C C . THR A 1 99 ? 2.434 1.085 -19.262 1.00 97.56 99 THR A C 1
ATOM 737 O O . THR A 1 99 ? 3.038 0.201 -19.867 1.00 97.56 99 THR A O 1
ATOM 740 N N . HIS A 1 100 ? 2.656 1.346 -17.975 1.00 97.62 100 HIS A N 1
ATOM 741 C CA . HIS A 1 100 ? 3.590 0.599 -17.151 1.00 97.62 100 HIS A CA 1
ATOM 742 C C . HIS A 1 100 ? 3.059 0.484 -15.722 1.00 97.62 100 HIS A C 1
ATOM 744 O O . HIS A 1 100 ? 2.352 1.370 -15.236 1.00 97.62 100 HIS A O 1
ATOM 750 N N . ALA A 1 101 ? 3.473 -0.575 -15.038 1.00 97.25 101 ALA A N 1
ATOM 751 C CA . ALA A 1 101 ? 3.515 -0.614 -13.585 1.00 97.25 101 ALA A CA 1
ATOM 752 C C . ALA A 1 101 ? 4.974 -0.508 -13.139 1.00 97.25 101 ALA A C 1
ATOM 754 O O . ALA A 1 101 ? 5.881 -0.998 -13.815 1.00 97.25 101 ALA A O 1
ATOM 755 N N . ALA A 1 102 ? 5.221 0.115 -11.997 1.00 97.50 102 ALA A N 1
ATOM 756 C CA . ALA A 1 102 ? 6.558 0.217 -11.435 1.00 97.50 102 ALA A CA 1
ATOM 757 C C . ALA A 1 102 ? 6.533 -0.015 -9.930 1.00 97.50 102 ALA A C 1
ATOM 759 O O . ALA A 1 102 ? 5.510 0.184 -9.279 1.00 97.50 102 ALA A O 1
ATOM 760 N N . LEU A 1 103 ? 7.682 -0.409 -9.389 1.00 97.25 103 LEU A N 1
ATOM 761 C CA . LEU A 1 103 ? 7.910 -0.421 -7.952 1.00 97.25 103 LEU A CA 1
ATOM 762 C C . LEU A 1 103 ? 8.913 0.667 -7.588 1.00 97.25 103 LEU A C 1
ATOM 764 O O . LEU A 1 103 ? 9.958 0.792 -8.233 1.00 97.25 103 LEU A O 1
ATOM 768 N N . VAL A 1 104 ? 8.615 1.417 -6.533 1.00 97.12 104 VAL A N 1
ATOM 769 C CA . VAL A 1 104 ? 9.496 2.433 -5.948 1.00 97.12 104 VAL A CA 1
ATOM 770 C C . VAL A 1 104 ? 9.721 2.151 -4.468 1.00 97.12 104 VAL A C 1
ATOM 772 O O . VAL A 1 104 ? 8.907 1.499 -3.816 1.00 97.12 104 VAL A O 1
ATOM 775 N N . TRP A 1 105 ? 10.826 2.632 -3.905 1.00 96.88 105 TRP A N 1
ATOM 776 C CA . TRP A 1 105 ? 11.051 2.498 -2.466 1.00 96.88 105 TRP A CA 1
ATOM 777 C C . TRP A 1 105 ? 10.030 3.310 -1.675 1.00 96.88 105 TRP A C 1
ATOM 779 O O . TRP A 1 105 ? 9.868 4.508 -1.912 1.00 96.88 105 TRP A O 1
ATOM 789 N N . GLY A 1 106 ? 9.383 2.658 -0.709 1.00 96.31 106 GLY A N 1
ATOM 790 C CA . GLY A 1 106 ? 8.350 3.273 0.113 1.00 96.31 106 GLY A CA 1
ATOM 791 C C . GLY A 1 106 ? 8.884 4.341 1.066 1.00 96.31 106 GLY A C 1
ATOM 792 O O . GLY A 1 106 ? 10.070 4.344 1.433 1.00 96.31 106 GLY A O 1
ATOM 793 N N . THR A 1 107 ? 7.995 5.252 1.453 1.00 95.31 107 THR A N 1
ATOM 794 C CA . THR A 1 107 ? 8.278 6.338 2.393 1.00 95.31 107 THR A CA 1
ATOM 795 C C . THR A 1 107 ? 7.139 6.533 3.379 1.00 95.31 107 THR A C 1
ATOM 797 O O . THR A 1 107 ? 5.962 6.545 3.017 1.00 95.31 107 THR A O 1
ATOM 800 N N . GLY A 1 108 ? 7.479 6.742 4.649 1.00 96.50 108 GLY A N 1
ATOM 801 C CA . GLY A 1 108 ? 6.477 7.038 5.660 1.00 96.50 108 GLY A CA 1
ATOM 802 C C . GLY A 1 108 ? 5.485 5.888 5.866 1.00 96.50 108 GLY A C 1
ATOM 803 O O . GLY A 1 108 ? 4.305 6.145 6.098 1.00 96.50 108 GLY A O 1
ATOM 804 N N . ASN A 1 109 ? 5.919 4.633 5.707 1.00 97.12 109 ASN A N 1
ATOM 805 C CA . ASN A 1 109 ? 5.022 3.486 5.783 1.00 97.12 109 ASN A CA 1
ATOM 806 C C . ASN A 1 109 ? 4.761 3.071 7.231 1.00 97.12 109 ASN A C 1
ATOM 808 O O . ASN A 1 109 ? 5.700 2.863 7.999 1.00 97.12 109 ASN A O 1
ATOM 812 N N . VAL A 1 110 ? 3.491 2.935 7.614 1.00 96.56 110 VAL A N 1
ATOM 813 C CA . VAL A 1 110 ? 3.107 2.591 8.994 1.00 96.56 110 VAL A CA 1
ATOM 814 C C . VAL A 1 110 ? 3.439 1.130 9.265 1.00 96.56 110 VAL A C 1
ATOM 816 O O . VAL A 1 110 ? 2.850 0.251 8.654 1.00 96.56 110 VAL A O 1
ATOM 819 N N . ALA A 1 111 ? 4.354 0.869 10.196 1.00 93.75 111 ALA A N 1
ATOM 820 C CA . ALA A 1 111 ? 4.738 -0.484 10.597 1.00 93.75 111 ALA A CA 1
ATOM 821 C C . ALA A 1 111 ? 4.018 -0.942 11.874 1.00 93.75 111 ALA A C 1
ATOM 823 O O . ALA A 1 111 ? 3.784 -2.134 12.059 1.00 93.75 111 ALA A O 1
ATOM 824 N N . ALA A 1 112 ? 3.683 -0.004 12.762 1.00 94.38 112 ALA A N 1
ATOM 825 C CA . ALA A 1 112 ? 2.970 -0.287 14.001 1.00 94.38 112 ALA A CA 1
ATOM 826 C C . ALA A 1 112 ? 2.159 0.925 14.467 1.00 94.38 112 ALA A C 1
ATOM 828 O O . ALA A 1 112 ? 2.566 2.074 14.270 1.00 94.38 112 ALA A O 1
ATOM 829 N N . LEU A 1 113 ? 1.044 0.638 15.134 1.00 96.31 113 LEU A N 1
ATOM 830 C CA . LEU A 1 113 ? 0.229 1.608 15.857 1.00 96.31 113 LEU A CA 1
ATOM 831 C C . LEU A 1 113 ? 0.504 1.475 17.354 1.00 96.31 113 LEU A C 1
ATOM 833 O O . LEU A 1 113 ? 0.760 0.373 17.844 1.00 96.31 113 LEU A O 1
ATOM 837 N N . ASP A 1 114 ? 0.451 2.596 18.062 1.00 95.56 114 ASP A N 1
ATOM 838 C CA . ASP A 1 114 ? 0.453 2.595 19.520 1.00 95.56 114 ASP A CA 1
ATOM 839 C C . ASP A 1 114 ? -0.917 2.164 20.063 1.00 95.56 114 ASP A C 1
ATOM 841 O O . ASP A 1 114 ? -1.898 2.024 19.327 1.00 95.56 114 ASP A O 1
ATOM 845 N N . ALA A 1 115 ? -0.992 1.971 21.382 1.00 90.81 115 ALA A N 1
ATOM 846 C CA . ALA A 1 115 ? -2.265 1.749 22.055 1.00 90.81 115 ALA A CA 1
ATOM 847 C C . ALA A 1 115 ? -3.246 2.896 21.760 1.00 90.81 115 ALA A C 1
ATOM 849 O O . ALA A 1 115 ? -2.850 4.062 21.651 1.00 90.81 115 ALA A O 1
ATOM 850 N N . ALA A 1 116 ? -4.531 2.557 21.662 1.00 92.88 116 ALA A N 1
ATOM 851 C CA . ALA A 1 116 ? -5.574 3.540 21.429 1.00 92.88 116 ALA A CA 1
ATOM 852 C C . ALA A 1 116 ? -5.580 4.605 22.536 1.00 92.88 116 ALA A C 1
ATOM 854 O O . ALA A 1 116 ? -5.514 4.309 23.731 1.00 92.88 116 ALA A O 1
ATOM 855 N N . THR A 1 117 ? -5.646 5.867 22.123 1.00 94.81 117 THR A N 1
ATOM 856 C CA . THR A 1 117 ? -5.816 7.018 23.015 1.00 94.81 117 THR A CA 1
ATOM 857 C C . THR A 1 117 ? -7.289 7.269 23.318 1.00 94.81 117 THR A C 1
ATOM 859 O O . THR A 1 117 ? -7.610 7.919 24.311 1.00 94.81 117 THR A O 1
ATOM 862 N N . THR A 1 118 ? -8.185 6.770 22.463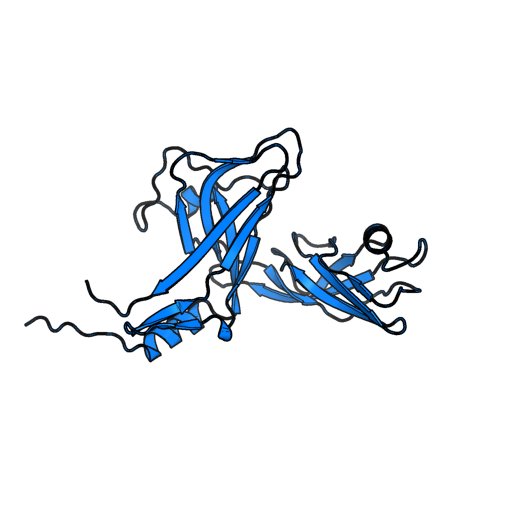 1.00 96.38 118 THR A N 1
ATOM 863 C CA . THR A 1 118 ? -9.639 6.785 22.644 1.00 96.38 118 THR A CA 1
ATOM 864 C C . THR A 1 118 ? -10.218 5.484 22.106 1.00 96.38 118 THR A C 1
ATOM 866 O O . THR A 1 118 ? -10.018 5.174 20.932 1.00 96.38 118 THR A O 1
ATOM 869 N N . ASP A 1 119 ? -10.962 4.773 22.952 1.00 95.38 119 ASP A N 1
ATOM 870 C CA . ASP A 1 119 ? -11.735 3.589 22.575 1.00 95.38 119 ASP A CA 1
ATOM 871 C C . ASP A 1 119 ? -13.235 3.914 22.498 1.00 95.38 119 ASP A C 1
ATOM 873 O O . ASP A 1 119 ? -13.719 4.762 23.263 1.00 95.38 119 ASP A O 1
ATOM 877 N N . PRO A 1 120 ? -13.998 3.210 21.642 1.00 96.19 120 PRO A N 1
ATOM 878 C CA . PRO A 1 120 ? -15.454 3.255 21.672 1.00 96.19 120 PRO A CA 1
ATOM 879 C C . PRO A 1 120 ? -16.010 2.751 23.010 1.00 96.19 120 PRO A C 1
ATOM 881 O O . PRO A 1 120 ? -15.420 1.905 23.683 1.00 96.19 120 PRO A O 1
ATOM 884 N N . ALA A 1 121 ? -17.195 3.227 23.391 1.00 95.25 121 ALA A N 1
ATOM 885 C CA . ALA A 1 121 ? -17.799 2.878 24.676 1.00 95.25 121 ALA A CA 1
ATOM 886 C C . ALA A 1 121 ? -18.145 1.382 24.792 1.00 95.25 121 ALA A C 1
ATOM 888 O O . ALA A 1 121 ? -17.865 0.753 25.818 1.00 95.25 121 ALA A O 1
ATOM 889 N N . VAL A 1 122 ? -18.780 0.826 23.754 1.00 96.00 122 VAL A N 1
ATOM 890 C CA . VAL A 1 122 ? -19.186 -0.583 23.694 1.00 96.00 122 VAL A CA 1
ATOM 891 C C . VAL A 1 122 ? -18.929 -1.144 22.302 1.00 96.00 122 VAL A C 1
ATOM 893 O O . VAL A 1 122 ? -19.403 -0.583 21.314 1.00 96.00 122 VAL A O 1
ATOM 896 N N . GLY A 1 123 ? -18.214 -2.264 22.245 1.00 96.25 123 GLY A N 1
ATOM 897 C CA . GLY A 1 123 ? -17.965 -3.026 21.026 1.00 96.25 123 GLY A CA 1
ATOM 898 C C . GLY A 1 123 ? -18.729 -4.348 21.000 1.00 96.25 123 GLY A C 1
ATOM 899 O O . GLY A 1 123 ? -19.106 -4.898 22.036 1.00 96.25 123 GLY A O 1
ATOM 900 N N . VAL A 1 124 ? -18.953 -4.861 19.797 1.00 97.94 124 VAL A N 1
ATOM 901 C CA . VAL A 1 124 ? -19.445 -6.219 19.557 1.00 97.94 124 VAL A CA 1
ATOM 902 C C . VAL A 1 124 ? -18.235 -7.130 19.386 1.00 97.94 124 VAL A C 1
ATOM 904 O O . VAL A 1 124 ? -17.365 -6.835 18.574 1.00 97.94 124 VAL A O 1
ATOM 907 N N . ASP A 1 125 ? -18.170 -8.221 20.152 1.00 98.25 125 ASP A N 1
ATOM 908 C CA . ASP A 1 125 ? -17.063 -9.176 20.053 1.00 98.25 125 ASP A CA 1
ATOM 909 C C . ASP A 1 125 ? -16.948 -9.732 18.623 1.00 98.25 125 ASP A C 1
ATOM 911 O O . ASP A 1 125 ? -17.917 -10.253 18.061 1.00 98.25 125 ASP A O 1
ATOM 915 N N . GLY A 1 126 ? -15.753 -9.645 18.040 1.00 98.06 126 GLY A N 1
ATOM 916 C CA . GLY A 1 126 ? -15.538 -9.982 16.638 1.00 98.06 126 GLY A CA 1
ATOM 917 C C . GLY A 1 126 ? -14.173 -9.563 16.102 1.00 98.06 126 GLY A C 1
ATOM 918 O O . GLY A 1 126 ? -13.375 -8.931 16.793 1.00 98.06 126 GLY A O 1
ATOM 919 N N . VAL A 1 127 ? -13.920 -9.938 14.848 1.00 97.94 127 VAL A N 1
ATOM 920 C CA . VAL A 1 127 ? -12.762 -9.502 14.059 1.00 97.94 127 VAL A CA 1
ATOM 921 C C . VAL A 1 127 ? -13.294 -8.787 12.825 1.00 97.94 127 VAL A C 1
ATOM 923 O O . VAL A 1 127 ? -14.103 -9.348 12.085 1.00 97.94 127 VAL A O 1
ATOM 926 N N . TYR A 1 128 ? -12.840 -7.560 12.624 1.00 97.94 128 TYR A N 1
ATOM 927 C CA . TYR A 1 128 ? -13.266 -6.653 11.569 1.00 97.94 128 TYR A CA 1
ATOM 928 C C . TYR A 1 128 ? -12.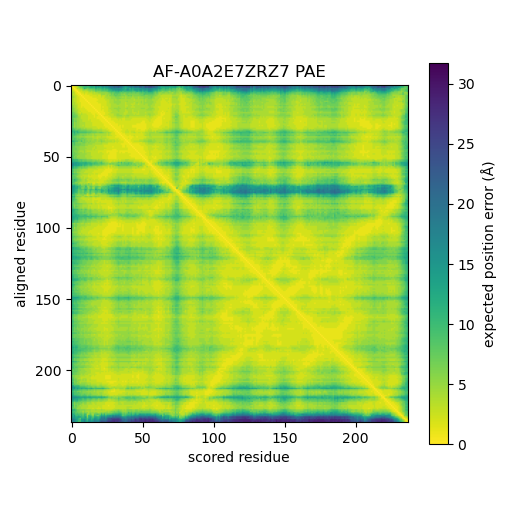027 -6.234 10.798 1.00 97.94 128 TYR A C 1
ATOM 930 O O . TYR A 1 128 ? -11.077 -5.751 11.410 1.00 97.94 128 TYR A O 1
ATOM 938 N N . THR A 1 129 ? -12.017 -6.445 9.487 1.00 97.44 129 THR A N 1
ATOM 939 C CA . THR A 1 129 ? -10.809 -6.258 8.681 1.00 97.44 129 THR A CA 1
ATOM 940 C C . THR A 1 129 ? -10.897 -5.045 7.775 1.00 97.44 129 THR A C 1
ATOM 942 O O . THR A 1 129 ? -11.992 -4.632 7.390 1.00 97.44 129 THR A O 1
ATOM 945 N N . ASP A 1 130 ? -9.735 -4.498 7.425 1.00 95.56 130 ASP A N 1
ATOM 946 C CA . ASP A 1 130 ? -9.587 -3.441 6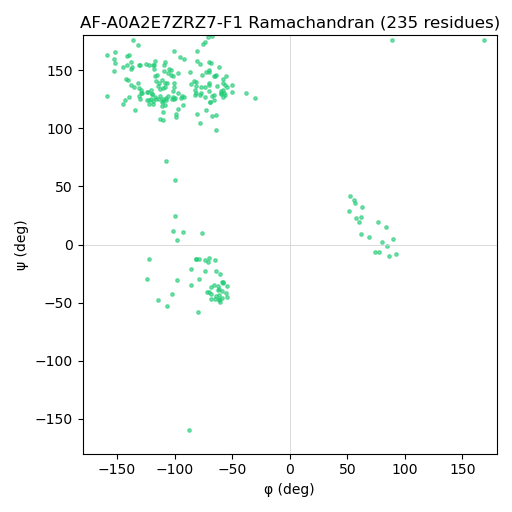.417 1.00 95.56 130 ASP A CA 1
ATOM 947 C C . ASP A 1 130 ? -10.437 -2.188 6.678 1.00 95.56 130 ASP A C 1
ATOM 949 O O . ASP A 1 130 ? -10.959 -1.557 5.755 1.00 95.56 130 ASP A O 1
ATOM 953 N N . LEU A 1 131 ? -10.559 -1.783 7.947 1.00 97.19 131 LEU A N 1
ATOM 954 C CA . LEU A 1 131 ? -11.301 -0.577 8.297 1.00 97.19 131 LEU A CA 1
ATOM 955 C C . LEU A 1 131 ? -10.537 0.666 7.810 1.00 97.19 131 LEU A C 1
ATOM 957 O O . LEU A 1 131 ? -9.382 0.864 8.208 1.00 97.19 131 LEU A O 1
ATOM 961 N N . PRO A 1 132 ? -11.147 1.528 6.972 1.00 96.56 132 PRO A N 1
ATOM 962 C CA . PRO A 1 132 ? -10.504 2.748 6.509 1.00 96.56 132 PRO A CA 1
ATOM 963 C C . PRO A 1 132 ? -10.263 3.722 7.660 1.00 96.56 132 PRO A C 1
ATOM 965 O O . PRO A 1 132 ? -11.082 3.861 8.575 1.00 96.56 132 PRO A O 1
ATOM 968 N N . THR A 1 133 ? -9.143 4.434 7.572 1.00 97.31 133 THR A N 1
ATOM 969 C CA . THR A 1 133 ? -8.730 5.417 8.572 1.00 97.31 133 THR A CA 1
ATOM 970 C C . THR A 1 133 ? -8.666 6.822 7.991 1.00 97.31 133 THR A C 1
ATOM 972 O O . THR A 1 133 ? -8.524 7.018 6.784 1.00 97.31 133 THR A O 1
ATOM 975 N N . VAL A 1 134 ? -8.746 7.815 8.871 1.00 97.06 134 VAL A N 1
ATOM 976 C CA . VAL A 1 134 ? -8.361 9.198 8.580 1.00 97.06 134 VAL A CA 1
ATOM 977 C C . VAL A 1 134 ? -7.221 9.601 9.504 1.00 97.06 134 VAL A C 1
ATOM 979 O O . VAL A 1 134 ? -7.081 9.055 10.600 1.00 97.06 134 VAL A O 1
ATOM 982 N N . THR A 1 135 ? -6.408 10.560 9.076 1.00 97.44 135 THR A N 1
ATOM 983 C CA . THR A 1 135 ? -5.292 11.077 9.869 1.00 97.44 135 THR A CA 1
ATOM 984 C C . THR A 1 135 ? -5.296 12.597 9.907 1.00 97.44 135 THR A C 1
ATOM 986 O O . THR A 1 135 ? -5.861 13.241 9.023 1.00 97.44 135 THR A O 1
ATOM 989 N N . ASP A 1 136 ? -4.708 13.168 10.954 1.00 95.81 136 ASP A N 1
ATOM 990 C CA . ASP A 1 136 ? -4.422 14.601 11.053 1.00 95.81 136 ASP A CA 1
ATOM 991 C C . ASP A 1 136 ? -3.132 15.005 10.313 1.00 95.81 136 ASP A C 1
ATOM 993 O O . ASP A 1 136 ? -2.894 16.196 10.095 1.00 95.81 136 ASP A O 1
ATOM 997 N N . GLY A 1 137 ? -2.322 14.021 9.910 1.00 94.75 137 GLY A N 1
ATOM 998 C CA . GLY A 1 137 ? -1.113 14.188 9.117 1.00 94.75 137 GLY A CA 1
ATOM 999 C C . GLY A 1 137 ? -1.357 14.174 7.605 1.00 94.75 137 GLY A C 1
ATOM 1000 O O . GLY A 1 137 ? -2.455 14.404 7.102 1.00 94.75 137 GLY A O 1
ATOM 1001 N N . SER A 1 138 ? -0.287 13.905 6.851 1.00 94.88 138 SER A N 1
ATOM 1002 C CA . SER A 1 138 ? -0.321 13.764 5.379 1.00 94.88 138 SER A CA 1
ATOM 1003 C C . SER A 1 138 ? -0.394 12.307 4.911 1.00 94.88 138 SER A C 1
ATOM 1005 O O . SER A 1 138 ? -0.306 12.033 3.712 1.00 94.88 138 SER A O 1
ATOM 1007 N N . GLY A 1 139 ? -0.506 11.372 5.855 1.00 95.50 139 GLY A N 1
ATOM 1008 C CA . GLY A 1 139 ? -0.549 9.949 5.572 1.00 95.50 139 GLY A CA 1
ATOM 1009 C C . GLY A 1 139 ? -1.788 9.543 4.776 1.00 95.50 139 GLY A C 1
ATOM 1010 O O . GLY A 1 139 ? -2.873 10.092 4.955 1.00 95.50 139 GLY A O 1
ATOM 1011 N N . THR A 1 140 ? -1.630 8.563 3.890 1.00 94.19 140 THR A N 1
ATOM 1012 C CA . THR A 1 140 ? -2.739 7.991 3.109 1.00 94.19 140 THR A CA 1
ATOM 1013 C C . THR A 1 140 ? -2.640 6.474 3.052 1.00 94.19 140 THR A C 1
ATOM 1015 O O . THR A 1 140 ? -1.555 5.896 3.161 1.00 94.19 140 THR A O 1
ATOM 1018 N N . GLY A 1 141 ? -3.789 5.827 2.895 1.00 92.69 141 GLY A N 1
ATOM 1019 C CA . GLY A 1 141 ? -3.870 4.415 2.549 1.00 92.69 141 GLY A CA 1
ATOM 1020 C C . GLY A 1 141 ? -3.776 3.404 3.673 1.00 92.69 141 GLY A C 1
ATOM 1021 O O . GLY A 1 141 ? -3.927 2.211 3.411 1.00 92.69 141 GLY A O 1
ATOM 1022 N N . LEU A 1 142 ? -3.603 3.842 4.917 1.00 96.31 142 LEU A N 1
ATOM 1023 C CA . LEU A 1 142 ? -3.672 2.940 6.059 1.00 96.31 142 LEU A CA 1
ATOM 1024 C C . LEU A 1 142 ? -5.102 2.417 6.246 1.00 96.31 142 LEU A C 1
ATOM 1026 O O . LEU A 1 142 ? -6.049 3.196 6.400 1.00 96.31 142 LEU A O 1
ATOM 1030 N N . THR A 1 143 ? -5.229 1.099 6.323 1.00 96.31 143 THR A N 1
ATOM 1031 C CA . THR A 1 143 ? -6.413 0.425 6.865 1.00 96.31 143 THR A CA 1
ATOM 1032 C C . THR A 1 143 ? -6.013 -0.394 8.084 1.00 96.31 143 THR A C 1
ATOM 1034 O O . THR A 1 143 ? -4.847 -0.771 8.247 1.00 96.31 143 THR A O 1
ATOM 1037 N N . VAL A 1 144 ? -6.971 -0.624 8.975 1.00 97.38 144 VAL A N 1
ATOM 1038 C CA . VAL A 1 144 ? -6.728 -1.243 10.278 1.00 97.38 144 VAL A CA 1
ATOM 1039 C C . VAL A 1 144 ? -7.687 -2.401 10.491 1.00 97.38 144 VAL A C 1
ATOM 1041 O O . VAL A 1 144 ? -8.894 -2.263 10.307 1.00 97.38 144 VAL A O 1
ATOM 1044 N N . ASP A 1 145 ? -7.141 -3.525 10.936 1.00 97.44 145 ASP A N 1
ATOM 1045 C CA . ASP A 1 145 ? -7.922 -4.611 11.505 1.00 97.44 145 ASP A CA 1
ATOM 1046 C C . ASP A 1 145 ? -8.231 -4.293 12.968 1.00 97.44 145 ASP A C 1
ATOM 1048 O O . ASP A 1 145 ? -7.360 -3.863 13.731 1.00 97.44 145 ASP A O 1
ATOM 1052 N N . LEU A 1 146 ? -9.476 -4.537 13.364 1.00 97.38 146 LEU A N 1
ATOM 1053 C CA . LEU A 1 146 ? -9.971 -4.400 14.723 1.00 97.38 146 LEU A CA 1
ATOM 1054 C C . LEU A 1 146 ? -10.408 -5.769 15.247 1.00 97.38 146 LEU A C 1
ATOM 1056 O O . LEU A 1 146 ? -11.279 -6.422 14.677 1.00 97.38 146 LEU A O 1
ATOM 1060 N N . THR A 1 147 ? -9.858 -6.175 16.387 1.00 97.62 147 THR A N 1
ATOM 1061 C CA . THR A 1 147 ? -10.392 -7.275 17.195 1.00 97.62 147 THR A CA 1
ATOM 1062 C C . THR A 1 147 ? -11.037 -6.714 18.453 1.00 97.62 147 THR A C 1
ATOM 1064 O O . THR A 1 147 ? -10.392 -5.992 19.212 1.00 97.62 147 THR A O 1
ATOM 1067 N N . VAL A 1 148 ? -12.295 -7.078 18.691 1.00 97.50 148 VAL A N 1
ATOM 1068 C CA . VAL A 1 148 ? -13.027 -6.772 19.923 1.00 97.50 148 VAL A CA 1
ATOM 1069 C C . VAL A 1 148 ? -13.225 -8.065 20.703 1.00 97.50 148 VAL A C 1
ATOM 1071 O O . VAL A 1 148 ? -13.758 -9.040 20.170 1.00 97.50 148 VAL A O 1
ATOM 1074 N N . ALA A 1 149 ? -12.802 -8.085 21.965 1.00 97.56 149 ALA A N 1
ATOM 1075 C CA . ALA A 1 149 ? -13.055 -9.211 22.859 1.00 97.56 149 ALA A CA 1
ATOM 1076 C C . ALA A 1 149 ? -13.284 -8.729 24.291 1.00 97.56 149 ALA A C 1
ATOM 1078 O O . ALA A 1 149 ? -12.398 -8.121 24.890 1.00 97.56 149 ALA A O 1
ATOM 1079 N N . ASN A 1 150 ? -14.447 -9.036 24.870 1.00 95.50 150 ASN A N 1
ATOM 1080 C CA . ASN A 1 150 ? -14.834 -8.580 26.209 1.00 95.50 150 ASN A CA 1
ATOM 1081 C C . ASN A 1 150 ? -14.694 -7.055 26.369 1.00 95.50 150 ASN A C 1
ATOM 1083 O O . ASN A 1 150 ? -14.202 -6.574 27.391 1.00 95.50 150 ASN A O 1
ATOM 1087 N N . ASN A 1 151 ? -15.104 -6.305 25.340 1.00 94.06 151 ASN A N 1
ATOM 1088 C CA . ASN A 1 151 ? -14.988 -4.845 25.277 1.00 94.06 151 ASN A CA 1
ATOM 1089 C C . ASN A 1 151 ? -13.546 -4.301 25.332 1.00 94.06 151 ASN A C 1
ATOM 1091 O O . ASN A 1 151 ? -13.328 -3.159 25.734 1.00 94.06 151 ASN A O 1
ATOM 1095 N N . VAL A 1 152 ? -12.564 -5.122 24.954 1.00 94.81 152 VAL A N 1
ATOM 1096 C CA . VAL A 1 152 ? -11.179 -4.705 24.710 1.00 94.81 152 VAL A CA 1
ATOM 1097 C C . VAL A 1 152 ? -10.980 -4.581 23.207 1.00 94.81 152 VAL A C 1
ATOM 1099 O O . VAL A 1 152 ? -11.257 -5.536 22.481 1.00 94.81 152 VAL A O 1
ATOM 1102 N N . PHE A 1 153 ? -10.485 -3.428 22.764 1.00 95.75 153 PHE A N 1
ATOM 1103 C CA . PHE A 1 153 ? -10.229 -3.123 21.361 1.00 95.75 153 PHE A CA 1
ATOM 1104 C C . PHE A 1 153 ? -8.737 -3.282 21.067 1.00 95.75 153 PHE A C 1
ATOM 1106 O O . PHE A 1 153 ? -7.887 -2.699 21.741 1.00 95.75 153 PHE A O 1
ATOM 1113 N N . VAL A 1 154 ? -8.409 -4.103 20.074 1.00 95.25 154 VAL A N 1
ATOM 1114 C CA . VAL A 1 154 ? -7.035 -4.326 19.617 1.00 95.25 154 VAL A CA 1
ATOM 1115 C C . VAL A 1 154 ? -6.961 -3.985 18.142 1.00 95.25 154 VAL A C 1
ATOM 1117 O O . VAL A 1 154 ? -7.707 -4.544 17.340 1.00 95.25 154 VAL A O 1
ATOM 1120 N N . PHE A 1 155 ? -6.045 -3.085 17.801 1.00 95.25 155 PHE A N 1
ATOM 1121 C CA . PHE A 1 155 ? -5.886 -2.543 16.460 1.00 95.25 155 PHE A CA 1
ATOM 1122 C C . PHE A 1 155 ? -4.545 -2.966 15.865 1.00 95.25 155 PHE A C 1
ATOM 1124 O O . PHE A 1 155 ? -3.512 -2.894 16.535 1.00 95.25 155 PHE A O 1
ATOM 1131 N N . SER A 1 156 ? -4.543 -3.365 14.597 1.00 94.31 156 SER A N 1
ATOM 1132 C CA . SER A 1 156 ? -3.321 -3.670 13.850 1.00 94.31 156 SER A CA 1
ATOM 1133 C C . SER A 1 156 ? -3.416 -3.174 12.407 1.00 94.31 156 SER A C 1
ATOM 1135 O O . SER A 1 156 ? -4.479 -3.309 11.807 1.00 94.31 156 SER A O 1
ATOM 1137 N N . PRO A 1 157 ? -2.338 -2.631 11.812 1.00 94.25 157 PRO A N 1
ATOM 1138 C CA . PRO A 1 157 ? -2.327 -2.306 10.386 1.00 94.25 157 PRO A CA 1
ATOM 1139 C C . PRO A 1 157 ? -2.660 -3.537 9.532 1.00 94.25 157 PRO A C 1
ATOM 1141 O O . PRO A 1 157 ? -2.015 -4.573 9.694 1.00 94.25 157 PRO A O 1
ATOM 1144 N N . SER A 1 158 ? -3.630 -3.410 8.624 1.00 93.19 158 SER A N 1
ATOM 1145 C CA . SER A 1 158 ? -3.996 -4.461 7.660 1.00 93.19 158 SER A CA 1
ATOM 1146 C C . SER A 1 158 ? -3.431 -4.160 6.270 1.00 93.19 158 SER A C 1
ATOM 1148 O O . SER A 1 158 ? -2.803 -5.014 5.642 1.00 93.19 158 SER A O 1
ATOM 1150 N N . ARG A 1 159 ? -3.524 -2.893 5.846 1.00 93.12 159 ARG A N 1
ATOM 1151 C CA . ARG A 1 159 ? -2.805 -2.328 4.702 1.00 93.12 159 ARG A CA 1
ATOM 1152 C C . ARG A 1 159 ? -1.888 -1.226 5.192 1.00 93.12 159 ARG A C 1
ATOM 1154 O O . ARG A 1 159 ? -2.322 -0.296 5.867 1.00 93.12 159 ARG A O 1
ATOM 1161 N N . PHE A 1 160 ? -0.613 -1.317 4.839 1.00 94.19 160 PHE A N 1
ATOM 1162 C CA . PHE A 1 160 ? 0.368 -0.322 5.245 1.00 94.19 160 PHE A CA 1
ATOM 1163 C C . PHE A 1 160 ? 0.099 1.001 4.528 1.00 94.19 160 PHE A C 1
ATOM 1165 O O . PHE A 1 160 ? 0.086 1.058 3.301 1.00 94.19 160 PHE A O 1
ATOM 1172 N N . GLY A 1 161 ? -0.104 2.067 5.299 1.00 94.88 161 GLY A N 1
ATOM 1173 C CA . GLY A 1 161 ? -0.182 3.417 4.752 1.00 94.88 161 GLY A CA 1
ATOM 1174 C C . GLY A 1 161 ? 1.176 3.919 4.259 1.00 94.88 161 GLY A C 1
ATOM 1175 O O . GLY A 1 161 ? 2.192 3.238 4.403 1.00 94.88 161 GLY A O 1
ATOM 1176 N N . ARG A 1 162 ? 1.211 5.131 3.712 1.00 95.62 162 ARG A N 1
ATOM 1177 C CA . ARG A 1 162 ? 2.434 5.843 3.297 1.00 95.62 162 ARG A CA 1
ATOM 1178 C C . ARG A 1 162 ? 2.352 7.322 3.660 1.00 95.62 162 ARG A C 1
ATOM 1180 O O . ARG A 1 162 ? 1.256 7.834 3.880 1.00 95.62 162 ARG A O 1
ATOM 1187 N N . ASN A 1 163 ? 3.494 8.006 3.671 1.00 96.06 163 ASN A N 1
ATOM 1188 C CA . ASN A 1 163 ? 3.634 9.424 4.040 1.00 96.06 163 ASN A CA 1
ATOM 1189 C C . ASN A 1 163 ? 3.199 9.781 5.476 1.00 96.06 163 ASN A C 1
ATOM 1191 O O . ASN A 1 163 ? 2.971 10.954 5.767 1.00 96.06 163 ASN A O 1
ATOM 1195 N N . TYR A 1 164 ? 3.111 8.797 6.373 1.00 97.44 164 TYR A N 1
ATOM 1196 C CA . TYR A 1 164 ? 2.868 9.032 7.795 1.00 97.44 164 TYR A CA 1
ATOM 1197 C C . TYR A 1 164 ? 4.152 9.440 8.518 1.00 97.44 164 TYR A C 1
ATOM 1199 O O . TYR A 1 164 ? 5.267 9.113 8.096 1.00 97.44 164 TYR A O 1
ATOM 1207 N N . GLN A 1 165 ? 3.984 10.107 9.653 1.00 97.31 165 GLN A N 1
ATOM 1208 C CA . GLN A 1 165 ? 5.025 10.377 10.636 1.00 97.31 165 GLN A CA 1
ATOM 1209 C C . GLN A 1 165 ? 4.668 9.716 11.972 1.00 97.31 165 GLN A C 1
ATOM 1211 O O . GLN A 1 165 ? 3.500 9.524 12.301 1.00 97.31 165 GLN A O 1
ATOM 1216 N N . THR A 1 166 ? 5.682 9.344 12.759 1.00 97.12 166 THR A N 1
ATOM 1217 C CA . THR A 1 166 ? 5.447 8.881 14.134 1.00 97.12 166 THR A CA 1
ATOM 1218 C C . THR A 1 166 ? 4.767 9.992 14.930 1.00 97.12 166 THR A C 1
ATOM 1220 O O . THR A 1 166 ? 5.245 11.126 14.946 1.00 97.12 166 THR A O 1
ATOM 1223 N N . GLY A 1 167 ? 3.685 9.645 15.621 1.00 96.75 167 GLY A N 1
ATOM 1224 C CA . GLY A 1 167 ? 2.856 10.578 16.376 1.00 96.75 167 GLY A CA 1
ATOM 1225 C C . GLY A 1 167 ? 1.671 11.152 15.601 1.00 96.75 167 GLY A C 1
ATOM 1226 O O . GLY A 1 167 ? 0.833 11.783 16.241 1.00 96.75 167 GLY A O 1
ATOM 1227 N N . ASP A 1 168 ? 1.555 10.908 14.289 1.00 98.12 168 ASP A N 1
ATOM 1228 C CA . ASP A 1 168 ? 0.325 11.215 13.550 1.00 98.12 168 ASP A CA 1
ATOM 1229 C C . ASP A 1 168 ? -0.855 10.489 14.208 1.00 98.12 168 ASP A C 1
ATOM 1231 O O . ASP A 1 168 ? -0.760 9.310 14.574 1.00 98.12 168 ASP A O 1
ATOM 1235 N N . SER A 1 169 ? -1.982 11.178 14.351 1.00 97.50 169 SER A N 1
ATOM 1236 C CA . SER A 1 169 ? -3.211 10.565 14.824 1.00 97.50 169 SER A CA 1
ATOM 1237 C C . SER A 1 169 ? -3.850 9.755 13.707 1.00 97.50 169 SER A C 1
ATOM 1239 O O . SER A 1 169 ? -3.971 10.215 12.574 1.00 97.50 169 SER A O 1
ATOM 1241 N N . VAL A 1 170 ? -4.302 8.550 14.035 1.00 97.94 170 VAL A N 1
ATOM 1242 C CA . VAL A 1 170 ? -5.074 7.680 13.149 1.00 97.94 170 VAL A CA 1
ATOM 1243 C C . VAL A 1 170 ? -6.423 7.441 13.796 1.00 97.94 170 VAL A C 1
ATOM 1245 O O . VAL A 1 170 ? -6.509 6.976 14.930 1.00 97.94 170 VAL A O 1
ATOM 1248 N N . THR A 1 171 ? -7.484 7.766 13.072 1.00 98.12 171 THR A N 1
ATOM 1249 C CA . THR A 1 171 ? -8.859 7.670 13.552 1.00 98.12 171 THR A CA 1
ATOM 1250 C C . THR A 1 171 ? -9.652 6.714 12.674 1.00 98.12 171 THR A C 1
ATOM 1252 O O . THR A 1 171 ? -9.679 6.867 11.452 1.00 98.12 171 THR A O 1
ATOM 1255 N N . ILE A 1 172 ? -10.344 5.765 13.302 1.00 98.19 172 ILE A N 1
ATOM 1256 C CA . ILE A 1 172 ? -11.418 5.005 12.662 1.00 98.19 172 ILE A CA 1
ATOM 1257 C C . ILE A 1 172 ? -12.724 5.686 13.058 1.00 98.19 172 ILE A C 1
ATOM 1259 O O . ILE A 1 172 ? -13.070 5.765 14.241 1.00 98.19 172 ILE A O 1
ATOM 1263 N N . LEU A 1 173 ? -13.430 6.222 12.064 1.00 98.12 173 LEU A N 1
ATOM 1264 C CA . LEU A 1 173 ? -14.691 6.917 12.294 1.00 98.12 173 LEU A CA 1
ATOM 1265 C C . LEU A 1 173 ? -15.738 5.952 12.851 1.00 98.12 173 LEU A C 1
ATOM 1267 O O . LEU A 1 173 ? -15.811 4.790 12.453 1.00 98.12 173 LEU A O 1
ATOM 1271 N N . GLU A 1 174 ? -16.602 6.467 13.719 1.00 97.75 174 GLU A N 1
ATOM 1272 C CA . GLU A 1 174 ? -17.728 5.709 14.259 1.00 97.75 174 GLU A CA 1
ATOM 1273 C C . GLU A 1 174 ? -18.592 5.115 13.140 1.00 97.75 174 GLU A C 1
ATOM 1275 O O . GLU A 1 174 ? -18.857 3.920 13.139 1.00 97.75 174 GLU A O 1
ATOM 1280 N N . THR A 1 175 ? -18.916 5.904 12.111 1.00 98.06 175 THR A N 1
ATOM 1281 C CA . THR A 1 175 ? -19.705 5.439 10.960 1.00 98.06 175 THR A CA 1
ATOM 1282 C C . THR A 1 175 ? -19.054 4.272 10.220 1.00 98.06 175 THR A C 1
ATOM 1284 O O . THR A 1 175 ? -19.759 3.421 9.687 1.00 98.06 175 THR A O 1
ATOM 1287 N N . THR A 1 176 ? -17.720 4.213 10.184 1.00 97.88 176 THR A N 1
ATOM 1288 C CA . THR A 1 176 ? -16.977 3.088 9.599 1.00 97.88 176 THR A CA 1
ATOM 1289 C C . THR A 1 176 ? -17.151 1.830 10.450 1.00 97.88 176 THR A C 1
ATOM 1291 O O . THR A 1 176 ? -17.461 0.763 9.925 1.00 97.88 176 THR A O 1
ATOM 1294 N N . MET A 1 177 ? -16.999 1.952 11.771 1.00 97.88 177 MET A N 1
ATOM 1295 C CA . MET A 1 177 ? -17.166 0.827 12.697 1.00 97.88 177 MET A CA 1
ATOM 1296 C C . MET A 1 177 ? -18.622 0.350 12.779 1.00 97.88 177 MET A C 1
ATOM 1298 O O . MET A 1 177 ? -18.864 -0.851 12.863 1.00 97.88 177 MET A O 1
ATOM 1302 N N . GLU A 1 178 ? -19.595 1.260 12.708 1.00 97.81 178 GLU A N 1
ATOM 1303 C CA . GLU A 1 178 ? -21.023 0.936 12.635 1.00 97.81 178 GLU A CA 1
ATOM 1304 C C . GLU A 1 178 ? -21.351 0.130 11.374 1.00 97.81 178 GLU A C 1
ATOM 1306 O O . GLU A 1 178 ? -22.023 -0.897 11.456 1.00 97.81 178 GLU A O 1
ATOM 1311 N N . GLN A 1 179 ? -20.853 0.560 10.209 1.00 97.81 179 GLN A N 1
ATOM 1312 C CA . GLN A 1 179 ? -21.061 -0.149 8.941 1.00 97.81 179 GLN A CA 1
ATOM 1313 C C . GLN A 1 179 ? -20.451 -1.553 8.958 1.00 97.81 179 GLN A C 1
ATOM 1315 O O . GLN A 1 179 ? -21.039 -2.481 8.404 1.00 97.81 179 GLN A O 1
ATOM 1320 N N . ALA A 1 180 ? -19.310 -1.718 9.629 1.00 97.12 180 ALA A N 1
ATOM 1321 C CA . ALA A 1 180 ? -18.690 -3.020 9.848 1.00 97.12 180 ALA A CA 1
ATOM 1322 C C . ALA A 1 180 ? -19.426 -3.876 10.901 1.00 97.12 180 ALA A C 1
ATOM 1324 O O . ALA A 1 180 ? -19.169 -5.073 11.004 1.00 97.12 180 ALA A O 1
ATOM 1325 N N . GLY A 1 181 ? -20.339 -3.289 11.686 1.00 97.50 181 GLY A N 1
ATOM 1326 C CA . GLY A 1 181 ? -21.035 -3.957 12.787 1.00 97.50 181 GLY A CA 1
ATOM 1327 C C . GLY A 1 181 ? -20.183 -4.137 14.048 1.00 97.50 181 GLY A C 1
ATOM 1328 O O . GLY A 1 181 ? -20.502 -4.990 14.877 1.00 97.50 181 GLY A O 1
ATOM 1329 N N . ALA A 1 182 ? -19.100 -3.369 14.188 1.00 97.38 182 ALA A N 1
ATOM 1330 C CA . ALA A 1 182 ? -18.203 -3.409 15.343 1.00 97.38 182 ALA A CA 1
ATOM 1331 C C . ALA A 1 182 ? -18.752 -2.649 16.552 1.00 97.38 182 ALA A C 1
ATOM 1333 O O . ALA A 1 182 ? -18.467 -3.012 17.692 1.00 97.38 182 ALA A O 1
ATOM 1334 N N . VAL A 1 183 ? -19.555 -1.612 16.314 1.00 97.75 183 VAL A N 1
ATOM 1335 C CA . VAL A 1 183 ? -20.161 -0.780 17.360 1.00 97.75 183 VAL A CA 1
ATOM 1336 C C . VAL A 1 183 ? -21.590 -0.384 16.986 1.00 97.75 183 VAL A C 1
ATOM 1338 O O . VAL A 1 183 ? -21.989 -0.468 15.824 1.00 97.75 183 VAL A O 1
ATOM 1341 N N . ALA A 1 184 ? -22.368 0.054 17.977 1.00 96.94 184 ALA A N 1
ATOM 1342 C CA . ALA A 1 184 ? -23.667 0.689 17.759 1.00 96.94 184 ALA A CA 1
ATOM 1343 C C . ALA A 1 184 ? -23.524 2.216 17.665 1.00 96.94 184 ALA A C 1
ATOM 1345 O O . ALA A 1 184 ? -22.570 2.780 18.196 1.00 96.94 184 ALA A O 1
ATOM 1346 N N . ALA A 1 185 ? -24.514 2.881 17.066 1.00 96.81 185 ALA A N 1
ATOM 1347 C CA . ALA A 1 185 ? -24.533 4.337 16.985 1.00 96.81 185 ALA A CA 1
ATOM 1348 C C . ALA A 1 185 ? -24.522 5.006 18.369 1.00 96.81 185 ALA A C 1
ATOM 1350 O O . ALA A 1 185 ? -25.305 4.655 19.257 1.00 96.81 185 ALA A O 1
ATOM 1351 N N . GLY A 1 186 ? -23.650 5.997 18.529 1.00 96.12 186 GLY A N 1
ATOM 1352 C CA . GLY A 1 186 ? -23.345 6.686 19.780 1.00 96.12 186 GLY A CA 1
ATOM 1353 C C . GLY A 1 186 ? -22.213 6.058 20.608 1.00 96.12 186 GLY A C 1
ATOM 1354 O O . GLY A 1 186 ? -21.970 6.529 21.720 1.00 96.12 186 GLY A O 1
ATOM 1355 N N . ALA A 1 187 ? -21.534 5.014 20.120 1.00 96.31 187 ALA A N 1
ATOM 1356 C CA . ALA A 1 187 ? -20.375 4.416 20.786 1.00 96.31 187 ALA A CA 1
ATOM 1357 C C . ALA A 1 187 ? -19.107 5.280 20.681 1.00 96.31 187 ALA A C 1
ATOM 1359 O O . ALA A 1 187 ? -18.228 5.159 21.536 1.00 96.31 187 ALA A O 1
ATOM 1360 N N . GLY A 1 188 ? -19.032 6.162 19.682 1.00 96.88 188 GLY A N 1
ATOM 1361 C CA . GLY A 1 188 ? -17.885 7.027 19.419 1.00 96.88 188 GLY A CA 1
ATOM 1362 C C . GLY A 1 188 ? -16.824 6.408 18.504 1.00 96.88 188 GLY A C 1
ATOM 1363 O O . GLY A 1 188 ? -16.918 5.263 18.064 1.00 96.88 188 GLY A O 1
ATOM 1364 N N . LEU A 1 189 ? -15.812 7.216 18.183 1.00 97.31 189 LEU A N 1
ATOM 1365 C CA . LEU A 1 189 ? -14.685 6.837 17.327 1.00 97.31 189 LEU 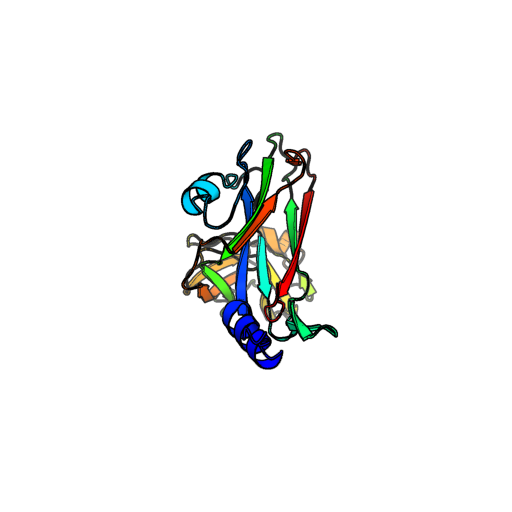A CA 1
ATOM 1366 C C . LEU A 1 189 ? -13.617 6.044 18.089 1.00 97.31 189 LEU A C 1
ATOM 1368 O O . LEU A 1 189 ? -13.577 6.060 19.319 1.00 97.31 189 LEU A O 1
ATOM 1372 N N . ALA A 1 190 ? -12.710 5.422 17.340 1.00 97.44 190 ALA A N 1
ATOM 1373 C CA . ALA A 1 190 ? -11.449 4.915 17.865 1.00 97.44 190 ALA A CA 1
ATOM 1374 C C . ALA A 1 190 ? -10.303 5.796 17.364 1.00 97.44 190 ALA A C 1
ATOM 1376 O O . ALA A 1 190 ? -10.257 6.138 16.179 1.00 97.44 190 ALA A O 1
ATOM 1377 N N . GLN A 1 191 ? -9.376 6.156 18.248 1.00 97.75 191 GLN A N 1
ATOM 1378 C CA . GLN A 1 191 ? -8.200 6.949 17.899 1.00 97.75 191 GLN A CA 1
ATOM 1379 C C . GLN A 1 191 ? -6.937 6.306 18.457 1.00 97.75 191 GLN A C 1
ATOM 1381 O O . GLN A 1 191 ? -6.888 5.912 19.620 1.00 97.75 191 GLN A O 1
ATOM 1386 N N . MET A 1 192 ? -5.905 6.231 17.624 1.00 97.06 192 MET A N 1
ATOM 1387 C CA . MET A 1 192 ? -4.572 5.733 17.954 1.00 97.06 192 MET A CA 1
ATOM 1388 C C . MET A 1 192 ? -3.527 6.731 17.454 1.00 97.06 192 MET A C 1
ATOM 1390 O O . MET A 1 192 ? -3.846 7.667 16.715 1.00 97.06 192 MET A O 1
ATOM 1394 N N . LEU A 1 193 ? -2.270 6.508 17.826 1.00 97.06 193 LEU A N 1
ATOM 1395 C CA . LEU A 1 193 ? -1.132 7.200 17.231 1.00 97.06 193 LEU A CA 1
ATOM 1396 C C . LEU A 1 193 ? -0.330 6.234 16.362 1.00 97.06 193 LEU A C 1
ATOM 1398 O O . LEU A 1 193 ? -0.241 5.037 16.649 1.00 97.06 193 LEU A O 1
ATOM 1402 N N . VAL A 1 194 ? 0.288 6.761 15.310 1.00 97.56 194 VAL A N 1
ATOM 1403 C CA . VAL A 1 194 ? 1.315 6.033 14.569 1.00 97.56 194 VAL A CA 1
ATOM 1404 C C . VAL A 1 194 ? 2.537 5.869 15.466 1.00 97.56 194 VAL A C 1
ATOM 1406 O O . VAL A 1 194 ? 3.242 6.839 15.745 1.00 97.56 194 VAL A O 1
ATOM 1409 N N . GLY A 1 195 ? 2.810 4.637 15.890 1.00 96.50 195 GLY A N 1
ATOM 1410 C CA . GLY A 1 195 ? 3.947 4.339 16.757 1.00 96.50 195 GLY A CA 1
ATOM 1411 C C . GLY A 1 195 ? 5.247 4.263 15.963 1.00 96.50 195 GLY A C 1
ATOM 1412 O O . GLY A 1 195 ? 6.198 5.009 16.198 1.00 96.50 195 GLY A O 1
ATOM 1413 N N . THR A 1 196 ? 5.291 3.373 14.968 1.00 95.81 196 THR A N 1
ATOM 1414 C CA . THR A 1 196 ? 6.495 3.156 14.151 1.00 95.81 196 THR A CA 1
ATOM 1415 C C . THR A 1 196 ? 6.213 3.368 12.676 1.00 95.81 196 THR A C 1
ATOM 1417 O O . THR A 1 196 ? 5.290 2.780 12.111 1.00 95.81 196 THR A O 1
ATOM 1420 N N . VAL A 1 197 ? 7.085 4.153 12.049 1.00 96.19 197 VAL A N 1
ATOM 1421 C CA . VAL A 1 197 ? 7.118 4.392 10.610 1.00 96.19 197 VAL A CA 1
ATOM 1422 C C . VAL A 1 197 ? 8.419 3.852 10.025 1.00 96.19 197 VAL A C 1
ATOM 1424 O O . VAL A 1 197 ? 9.486 3.996 10.622 1.00 96.19 197 VAL A O 1
ATOM 1427 N N . SER A 1 198 ? 8.335 3.256 8.839 1.00 94.81 198 SER A N 1
ATOM 1428 C CA . SER A 1 198 ? 9.482 2.877 8.024 1.00 94.81 198 SER A CA 1
ATOM 1429 C C . SER A 1 198 ? 9.637 3.828 6.842 1.00 94.81 198 SER A C 1
ATOM 1431 O O . SER A 1 198 ? 8.704 4.032 6.066 1.00 94.81 198 SER A O 1
ATOM 1433 N N . SER A 1 199 ? 10.838 4.379 6.688 1.00 93.31 199 SER A N 1
ATOM 1434 C CA . SER A 1 199 ? 11.243 5.131 5.501 1.00 93.31 199 SER A CA 1
ATOM 1435 C C . SER A 1 199 ? 12.575 4.589 5.014 1.00 93.31 199 SER A C 1
ATOM 1437 O O . SER A 1 199 ? 13.548 4.529 5.770 1.00 93.31 199 SER A O 1
ATOM 1439 N N . ASN A 1 200 ? 12.623 4.190 3.747 1.00 93.38 200 ASN A N 1
ATOM 1440 C CA . ASN A 1 200 ? 13.875 3.783 3.123 1.00 93.38 200 ASN A CA 1
ATOM 1441 C C . ASN A 1 200 ? 14.748 5.020 2.863 1.00 93.38 200 ASN A C 1
ATOM 1443 O O . ASN A 1 200 ? 14.231 6.094 2.559 1.00 93.38 200 ASN A O 1
ATOM 1447 N N . THR A 1 201 ? 16.072 4.879 2.925 1.00 93.44 201 THR A N 1
ATOM 1448 C CA . THR A 1 201 ? 17.016 5.967 2.587 1.00 93.44 201 THR A CA 1
ATOM 1449 C C . THR A 1 201 ? 16.857 6.419 1.124 1.00 93.44 201 THR A C 1
ATOM 1451 O O . THR A 1 201 ? 17.152 7.551 0.761 1.00 93.44 201 THR A O 1
ATOM 1454 N N . GLU A 1 202 ? 16.364 5.512 0.290 1.00 94.38 202 GLU A N 1
ATOM 1455 C CA . GLU A 1 202 ? 16.188 5.550 -1.154 1.00 94.38 202 GLU A CA 1
ATOM 1456 C C . GLU A 1 202 ? 14.735 5.851 -1.532 1.00 94.38 202 GLU A C 1
ATOM 1458 O O . GLU A 1 202 ? 14.356 5.661 -2.684 1.00 94.38 202 GLU A O 1
ATOM 1463 N N . ALA A 1 203 ? 13.916 6.270 -0.562 1.00 95.06 203 ALA A N 1
ATOM 1464 C CA . ALA A 1 203 ? 12.510 6.615 -0.725 1.00 95.06 203 ALA A CA 1
ATOM 1465 C C . ALA A 1 203 ? 12.221 7.352 -2.046 1.00 95.06 203 ALA A C 1
ATOM 1467 O O . ALA A 1 203 ? 12.889 8.327 -2.398 1.00 95.06 203 ALA A O 1
ATOM 1468 N N . GLY A 1 204 ? 11.216 6.868 -2.777 1.00 94.62 204 GLY A N 1
ATOM 1469 C CA . GLY A 1 204 ? 10.791 7.405 -4.070 1.00 94.62 204 GLY A CA 1
ATOM 1470 C C . GLY A 1 204 ? 11.676 7.025 -5.261 1.00 94.62 204 GLY A C 1
ATOM 1471 O O . GLY A 1 204 ? 11.304 7.323 -6.392 1.00 94.62 204 GLY A O 1
ATOM 1472 N N . GLN A 1 205 ? 12.820 6.362 -5.060 1.00 96.50 205 GLN A N 1
ATOM 1473 C CA . GLN A 1 205 ? 13.633 5.875 -6.176 1.00 96.50 205 GLN A CA 1
ATOM 1474 C C . GLN A 1 205 ? 13.017 4.625 -6.806 1.00 96.50 205 GLN A C 1
ATOM 1476 O O . GLN A 1 205 ? 12.444 3.774 -6.122 1.00 96.50 205 GLN A O 1
ATOM 1481 N N . LEU A 1 206 ? 13.192 4.517 -8.120 1.00 96.69 206 LEU A N 1
ATOM 1482 C CA . LEU A 1 206 ? 12.706 3.417 -8.938 1.00 96.69 206 LEU A CA 1
ATOM 1483 C C . LEU A 1 206 ? 13.470 2.116 -8.650 1.00 96.69 206 LEU A C 1
ATOM 1485 O O . LEU A 1 206 ? 14.694 2.115 -8.518 1.00 96.69 206 LEU A O 1
ATOM 1489 N N . ILE A 1 207 ? 12.737 1.006 -8.555 1.00 94.62 207 ILE A N 1
ATOM 1490 C CA . ILE A 1 207 ? 13.277 -0.346 -8.350 1.00 94.62 207 ILE A CA 1
ATOM 1491 C C . ILE A 1 207 ? 13.164 -1.151 -9.639 1.00 94.62 207 ILE A C 1
ATOM 1493 O O . ILE A 1 207 ? 14.140 -1.736 -10.101 1.00 94.62 207 ILE A O 1
ATOM 1497 N N . THR A 1 208 ? 11.959 -1.209 -10.202 1.00 94.19 208 THR A N 1
ATOM 1498 C CA . THR A 1 208 ? 11.662 -1.971 -11.416 1.00 94.19 208 THR A CA 1
ATOM 1499 C C . THR A 1 208 ? 10.510 -1.335 -12.182 1.00 94.19 208 THR A C 1
ATOM 1501 O O . THR A 1 208 ? 9.682 -0.632 -11.600 1.00 94.19 208 THR A O 1
ATOM 1504 N N . VAL A 1 209 ? 10.464 -1.606 -13.484 1.00 95.81 209 VAL A N 1
ATOM 1505 C CA . VAL A 1 209 ? 9.419 -1.176 -14.412 1.00 95.81 209 VAL A CA 1
ATOM 1506 C C . VAL A 1 209 ? 8.966 -2.390 -15.209 1.00 95.81 209 VAL A C 1
ATOM 1508 O O . VAL A 1 209 ? 9.780 -3.071 -15.829 1.00 95.81 209 VAL A O 1
ATOM 1511 N N . ALA A 1 210 ? 7.661 -2.629 -15.220 1.00 94.94 210 ALA A N 1
ATOM 1512 C CA . ALA A 1 210 ? 7.003 -3.631 -16.037 1.00 94.94 210 ALA A CA 1
ATOM 1513 C C . ALA A 1 210 ? 6.127 -2.918 -17.085 1.00 94.94 210 ALA A C 1
ATOM 1515 O O . ALA A 1 210 ? 5.110 -2.320 -16.715 1.00 94.94 210 ALA A O 1
ATOM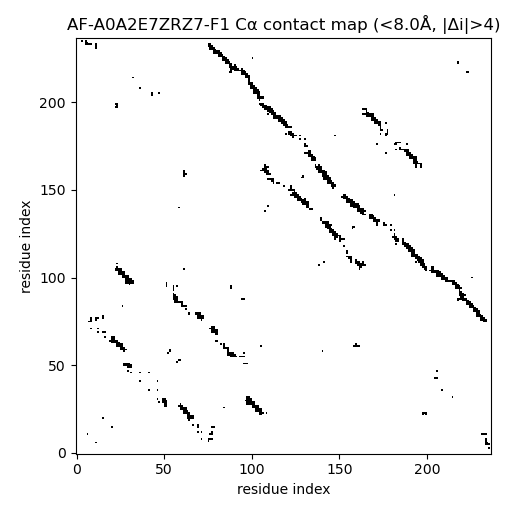 1516 N N . PRO A 1 211 ? 6.504 -2.926 -18.377 1.00 94.88 211 PRO A N 1
ATOM 1517 C CA . PRO A 1 211 ? 5.635 -2.419 -19.432 1.00 94.88 211 PRO A CA 1
ATOM 1518 C C . PRO A 1 211 ? 4.436 -3.351 -19.635 1.00 94.88 211 PRO A C 1
ATOM 1520 O O . PRO A 1 211 ? 4.549 -4.564 -19.457 1.00 94.88 211 PRO A O 1
ATOM 1523 N N . VAL A 1 212 ? 3.306 -2.788 -20.056 1.00 92.94 212 VAL A N 1
ATOM 1524 C CA . VAL A 1 212 ? 2.207 -3.566 -20.646 1.00 92.94 212 VAL A CA 1
ATOM 1525 C C . VAL A 1 212 ? 2.292 -3.517 -22.172 1.00 92.94 212 VAL A C 1
ATOM 1527 O O . VAL A 1 212 ? 2.731 -2.519 -22.740 1.00 92.94 212 VAL A O 1
ATOM 1530 N N . ASP A 1 213 ? 1.869 -4.592 -22.845 1.00 88.06 213 ASP A N 1
ATOM 1531 C CA . ASP A 1 213 ? 1.979 -4.729 -24.310 1.00 88.06 213 ASP A CA 1
ATOM 1532 C C . ASP A 1 213 ? 1.258 -3.606 -25.076 1.00 88.06 213 ASP A C 1
ATOM 1534 O O . ASP A 1 213 ? 1.688 -3.173 -26.146 1.00 88.06 213 ASP A O 1
ATOM 1538 N N . THR A 1 214 ? 0.151 -3.124 -24.513 1.00 89.12 214 THR A N 1
ATOM 1539 C CA . THR A 1 214 ? -0.635 -1.988 -25.001 1.00 89.12 214 THR A CA 1
ATOM 1540 C C . THR A 1 214 ? -1.127 -1.169 -23.816 1.00 89.12 214 THR A C 1
ATOM 1542 O O . THR A 1 214 ? -1.310 -1.729 -22.737 1.00 89.12 214 THR A O 1
ATOM 1545 N N . GLN A 1 215 ? -1.393 0.130 -24.014 1.00 95.19 215 GLN A N 1
ATOM 1546 C CA . GLN A 1 215 ? -2.001 0.975 -22.978 1.00 95.19 215 GLN A CA 1
ATOM 1547 C C . GLN A 1 215 ? -3.258 0.302 -22.411 1.00 95.19 215 GLN A C 1
ATOM 1549 O O . GLN A 1 215 ? -4.113 -0.168 -23.164 1.00 95.19 215 GLN A O 1
ATOM 1554 N N . VAL A 1 216 ? -3.347 0.253 -21.086 1.00 94.94 216 VAL A N 1
ATOM 1555 C CA . VAL A 1 216 ? -4.482 -0.307 -20.354 1.00 94.94 216 VAL A CA 1
ATOM 1556 C C . VAL A 1 216 ? -5.353 0.837 -19.853 1.00 94.94 216 VAL A C 1
ATOM 1558 O O . VAL A 1 216 ? -4.860 1.908 -19.494 1.00 94.94 216 VAL A O 1
ATOM 1561 N N . THR A 1 217 ? -6.661 0.602 -19.841 1.00 94.94 217 THR A N 1
ATOM 1562 C CA . THR A 1 217 ? -7.662 1.515 -19.293 1.00 94.94 217 THR A CA 1
ATOM 1563 C C . THR A 1 217 ? -8.439 0.789 -18.206 1.00 94.94 217 THR A C 1
ATOM 1565 O O . THR A 1 217 ? -9.048 -0.247 -18.472 1.00 94.94 217 THR A O 1
ATOM 1568 N N . LEU A 1 218 ? -8.404 1.332 -16.991 1.00 93.50 218 LEU A N 1
ATOM 1569 C CA . LEU A 1 218 ? -9.294 0.928 -15.915 1.00 93.50 218 LEU A CA 1
ATOM 1570 C C . LEU A 1 218 ? -10.508 1.853 -15.895 1.00 93.50 218 LEU A C 1
ATOM 1572 O O . LEU A 1 218 ? -10.357 3.072 -15.866 1.00 93.50 218 LEU A O 1
ATOM 1576 N N . ASP A 1 219 ? -11.696 1.270 -15.946 1.00 93.81 219 ASP A N 1
ATOM 1577 C CA . ASP A 1 219 ? -12.989 1.936 -15.962 1.00 93.81 219 ASP A CA 1
ATOM 1578 C C . ASP A 1 219 ? -14.061 1.035 -15.333 1.00 93.81 219 ASP A C 1
ATOM 1580 O O . ASP A 1 219 ? -13.856 -0.157 -15.098 1.00 93.81 219 ASP A O 1
ATOM 1584 N N . ALA A 1 220 ? -15.217 1.618 -15.012 1.00 87.81 220 ALA A N 1
ATOM 1585 C CA . ALA A 1 220 ? -16.415 0.878 -14.603 1.00 87.81 220 ALA A CA 1
ATOM 1586 C C . ALA A 1 220 ? -16.209 -0.155 -13.466 1.00 87.81 220 ALA A C 1
ATOM 1588 O O . ALA A 1 220 ? -16.948 -1.135 -13.377 1.00 87.81 220 ALA A O 1
ATOM 1589 N N . GLY A 1 221 ? -15.232 0.076 -12.581 1.00 87.00 221 GLY A N 1
ATOM 1590 C CA . GLY A 1 221 ? -14.967 -0.787 -11.425 1.00 87.00 221 GLY A CA 1
ATOM 1591 C C . GLY A 1 221 ? -14.105 -2.014 -11.723 1.00 87.00 221 GLY A C 1
ATOM 1592 O O . GLY A 1 221 ? -14.089 -2.947 -10.926 1.00 87.00 221 GLY A O 1
ATOM 1593 N N . ASN A 1 222 ? -13.426 -2.054 -12.871 1.00 90.50 222 ASN A N 1
ATOM 1594 C CA . ASN A 1 222 ? -12.455 -3.101 -13.168 1.00 90.50 222 ASN A CA 1
ATOM 1595 C C . ASN A 1 222 ? -11.149 -2.932 -12.358 1.00 90.50 222 ASN A C 1
ATOM 1597 O O . ASN A 1 222 ? -10.947 -1.952 -11.634 1.00 90.50 222 ASN A O 1
ATOM 1601 N N . GLU A 1 223 ? -10.264 -3.922 -12.481 1.00 93.19 223 GLU A N 1
ATOM 1602 C CA . GLU A 1 223 ? -9.022 -4.005 -11.714 1.00 93.19 223 GLU A CA 1
ATOM 1603 C C . GLU A 1 223 ? -7.851 -4.444 -12.600 1.00 93.19 223 GLU A C 1
ATOM 1605 O O . GLU A 1 223 ? -8.029 -5.202 -13.558 1.00 93.19 223 GLU A O 1
ATOM 1610 N N . ALA A 1 224 ? -6.639 -4.012 -12.246 1.00 93.19 224 ALA A N 1
ATOM 1611 C CA . ALA A 1 224 ? -5.390 -4.557 -12.773 1.00 93.19 224 ALA A CA 1
ATOM 1612 C C . ALA A 1 224 ? -4.542 -5.135 -11.641 1.00 93.19 224 ALA A C 1
ATOM 1614 O O . ALA A 1 224 ? -4.259 -4.458 -10.654 1.00 93.19 224 ALA A O 1
ATOM 1615 N N . ALA A 1 225 ? -4.082 -6.372 -11.822 1.00 94.31 225 ALA A N 1
ATOM 1616 C CA . ALA A 1 225 ? -3.182 -7.044 -10.896 1.00 94.31 225 ALA A CA 1
ATOM 1617 C C . ALA A 1 225 ? -1.805 -7.255 -11.537 1.00 94.31 225 ALA A C 1
ATOM 1619 O O . ALA A 1 225 ? -1.702 -7.742 -12.663 1.00 94.31 225 ALA A O 1
ATOM 1620 N N . PHE A 1 226 ? -0.751 -6.937 -10.789 1.00 94.75 226 PHE A N 1
ATOM 1621 C CA . PHE A 1 226 ? 0.640 -7.177 -11.173 1.00 94.75 226 PHE A CA 1
ATOM 1622 C C . PHE A 1 226 ? 1.301 -8.078 -10.146 1.00 94.75 226 PHE A C 1
ATOM 1624 O O . PHE A 1 226 ? 1.182 -7.834 -8.948 1.00 94.75 226 PHE A O 1
ATOM 1631 N N . TYR A 1 227 ? 2.008 -9.100 -10.620 1.00 94.12 227 TYR A N 1
ATOM 1632 C CA . TYR A 1 227 ? 2.727 -10.050 -9.781 1.00 94.12 227 TYR A CA 1
ATOM 1633 C C . TYR A 1 227 ? 4.229 -9.851 -9.967 1.00 94.12 227 TYR A C 1
ATOM 1635 O O . TYR A 1 227 ? 4.754 -9.987 -11.071 1.00 94.12 227 TYR A O 1
ATOM 1643 N N . TRP A 1 228 ? 4.907 -9.513 -8.877 1.00 91.81 228 TRP A N 1
ATOM 1644 C CA . TRP A 1 228 ? 6.320 -9.164 -8.851 1.00 91.81 228 TRP A CA 1
ATOM 1645 C C . TRP A 1 228 ? 7.135 -10.374 -8.416 1.00 91.81 228 TRP A C 1
ATOM 1647 O O . TRP A 1 228 ? 7.067 -10.783 -7.256 1.00 91.81 228 TRP A O 1
ATOM 1657 N N . ASP A 1 229 ? 7.889 -10.943 -9.353 1.00 87.38 229 ASP A N 1
ATOM 1658 C CA . ASP A 1 229 ? 8.816 -12.046 -9.108 1.00 87.38 229 ASP A CA 1
ATOM 1659 C C . ASP A 1 229 ? 10.258 -11.543 -9.243 1.00 87.38 229 ASP A C 1
ATOM 1661 O O . ASP A 1 229 ? 10.694 -11.122 -10.317 1.00 87.38 229 ASP A O 1
ATOM 1665 N N . PHE A 1 230 ? 10.985 -11.548 -8.127 1.00 83.56 230 PHE A N 1
ATOM 1666 C CA . PHE A 1 230 ? 12.371 -11.105 -8.061 1.00 83.56 230 PHE A CA 1
ATOM 1667 C C . PHE A 1 230 ? 13.276 -12.301 -7.822 1.00 83.56 230 PHE A C 1
ATOM 1669 O O . PHE A 1 230 ? 13.370 -12.809 -6.704 1.00 83.56 230 PHE A O 1
ATOM 1676 N N . LYS A 1 231 ? 14.005 -12.702 -8.861 1.00 81.06 231 LYS A N 1
ATOM 1677 C CA . LYS A 1 231 ? 15.031 -13.737 -8.771 1.00 81.06 231 LYS A CA 1
ATOM 1678 C C . LYS A 1 231 ? 16.392 -13.163 -9.149 1.00 81.06 231 LYS A C 1
ATOM 1680 O O . LYS A 1 231 ? 16.573 -12.665 -10.257 1.00 81.06 231 LYS A O 1
ATOM 1685 N N . LEU A 1 232 ? 17.347 -13.241 -8.224 1.00 73.81 232 LEU A N 1
ATOM 1686 C CA . LEU A 1 232 ? 18.743 -12.894 -8.464 1.00 73.81 232 LEU A CA 1
ATOM 1687 C C . LEU A 1 232 ? 19.556 -14.165 -8.692 1.00 73.81 232 LEU A C 1
ATOM 1689 O O . LEU A 1 232 ? 19.455 -15.148 -7.955 1.00 73.81 232 LEU A O 1
ATOM 1693 N N . PHE A 1 233 ? 20.408 -14.115 -9.706 1.00 65.38 233 PHE A N 1
ATOM 1694 C CA . PHE A 1 233 ? 21.375 -15.161 -9.994 1.00 65.38 233 PHE A CA 1
ATOM 1695 C C . PHE A 1 233 ? 22.772 -14.654 -9.646 1.00 65.38 233 PHE A C 1
ATOM 1697 O O . PHE A 1 233 ? 23.109 -13.501 -9.917 1.00 65.38 233 PHE A O 1
ATOM 1704 N N . GLY A 1 234 ? 23.595 -15.516 -9.047 1.00 56.28 234 GLY A N 1
ATOM 1705 C CA . GLY A 1 234 ? 25.011 -15.221 -8.850 1.00 56.28 234 GLY A CA 1
ATOM 1706 C C . GLY A 1 234 ? 25.658 -15.101 -10.216 1.00 56.28 234 GLY A C 1
ATOM 1707 O O . GLY A 1 234 ? 25.709 -16.099 -10.925 1.00 56.28 234 GLY A O 1
ATOM 1708 N N . PHE A 1 235 ? 26.074 -13.889 -10.591 1.00 46.28 235 PHE A N 1
ATOM 1709 C CA . PHE A 1 235 ? 26.534 -13.533 -11.936 1.00 46.28 235 PHE A CA 1
ATOM 1710 C C . PHE A 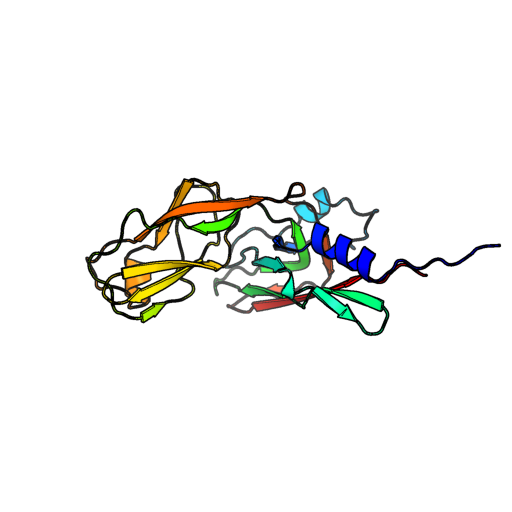1 235 ? 27.205 -14.674 -12.720 1.00 46.28 235 PHE A C 1
ATOM 1712 O O . PHE A 1 235 ? 28.213 -15.231 -12.281 1.00 46.28 235 PHE A O 1
ATOM 1719 N N . ALA A 1 236 ? 26.685 -14.921 -13.923 1.00 44.41 236 ALA A N 1
ATOM 1720 C CA . ALA A 1 236 ? 27.459 -15.204 -15.127 1.00 44.41 236 ALA A CA 1
ATOM 1721 C C . ALA A 1 236 ? 26.581 -14.906 -16.357 1.00 44.41 236 ALA A C 1
ATOM 1723 O O . ALA A 1 236 ? 25.467 -15.424 -16.435 1.00 44.41 236 ALA A O 1
ATOM 1724 N N . ASP A 1 237 ? 27.101 -14.094 -17.281 1.00 43.31 237 ASP A N 1
ATOM 1725 C CA . ASP A 1 237 ? 26.750 -14.204 -18.704 1.00 43.31 237 ASP A CA 1
ATOM 1726 C C . ASP A 1 237 ? 27.364 -15.495 -19.277 1.00 43.31 237 ASP A C 1
ATOM 1728 O O . ASP A 1 237 ? 28.524 -15.814 -18.903 1.00 43.31 237 ASP A O 1
#

Solvent-accessible surface area (backbone atoms only — not comparable to full-atom values): 13099 Å² total; per-residue (Å²): 133,92,77,91,69,69,58,53,52,69,59,51,43,51,51,48,44,74,69,39,38,78,36,51,33,28,37,43,49,23,44,48,80,96,61,82,88,40,90,95,70,51,59,63,72,65,58,60,68,27,47,54,75,77,49,54,52,43,59,72,32,62,44,70,40,45,76,84,32,56,45,80,46,100,84,55,25,38,28,46,57,72,46,74,40,70,42,43,29,63,49,51,92,62,64,49,63,28,29,29,42,33,35,24,32,22,41,21,24,50,74,37,62,42,75,66,82,36,71,45,76,51,53,42,73,44,79,45,72,63,41,66,53,49,52,83,54,77,40,46,72,37,18,31,25,40,38,29,54,94,71,42,82,46,75,44,76,63,37,48,20,31,52,39,52,63,66,30,43,38,32,37,49,37,72,58,36,37,76,73,59,40,31,58,94,88,25,54,42,36,30,28,31,31,55,38,56,46,61,50,99,56,44,72,40,81,75,50,77,46,76,48,100,56,76,44,75,38,47,76,47,36,72,51,78,47,76,50,74,50,73,46,66,49,62,76,135

Foldseek 3Di:
DDDDDFDALVVLLVVCCVPAAQFKKKKFFFAPPPDDDDPPPDDQVVRLVRTWDPDQQFDIAIDGFHNVQWDQDPQRKIWGHKDKDKGKGNQDADKTKGFKMFMFGAAFWQPWWDPWPDDFQDWDADKFWFQDKDWPFPKDDWGWIWGADPNDIDITTPGIIGPHDFFIKIKRAPVSCVVSRTDDPPRGIIIITRHDTDGDPRGGGTDDMGGDPDMDMHHRTDMDMDIDITMDGRDDD

pLDDT: mean 91.92, std 8.74, range [43.31, 98.25]

Mean predicted aligned error: 5.09 Å

Secondary structure (DSSP, 8-state):
--------HHHHHHHHHHHHBT-EEEEEEE--TTPPP-TTTS-HHHHHTTBPPS-TT--PEEEEB-GGGEEE-TTS-EEEEEEEEEEE--S-SS-EEEEEEEEEE--SEEEEEPPPSB--S-B-SEEEEEEE-EESSS-B--EEEEEEETTEEEEEEEE--BS--TT-EEEE-HHHHHHHTSB-TTS--EEEEEEEEE--TTTT-EEEEEEEEEEEEE-TT-EEEEEEEEEE--S--